Protein AF-A0A6B3DP99-F1 (afdb_monomer_lite)

Structure (mmCIF, N/CA/C/O backbone):
data_AF-A0A6B3DP99-F1
#
_entry.id   AF-A0A6B3DP99-F1
#
loop_
_atom_site.group_PDB
_atom_site.id
_atom_site.type_symbol
_atom_site.label_atom_id
_atom_site.label_alt_id
_atom_site.label_comp_id
_atom_site.label_asym_id
_atom_site.label_entity_id
_atom_site.label_seq_id
_atom_site.pdbx_PDB_ins_code
_atom_site.Cartn_x
_atom_site.Cartn_y
_atom_site.Cartn_z
_atom_site.occupancy
_atom_site.B_iso_or_equiv
_atom_site.auth_seq_id
_atom_site.auth_comp_id
_atom_site.auth_asym_id
_atom_site.auth_atom_id
_atom_site.pdbx_PDB_model_num
ATOM 1 N N . MET A 1 1 ? -33.519 20.269 39.255 1.00 63.56 1 MET A N 1
ATOM 2 C CA . MET A 1 1 ? -32.566 19.233 38.796 1.00 63.56 1 MET A CA 1
ATOM 3 C C . MET A 1 1 ? -31.510 19.068 39.875 1.00 63.56 1 MET A C 1
ATOM 5 O O . MET A 1 1 ? -31.148 20.075 40.478 1.00 63.56 1 MET A O 1
ATOM 9 N N . LYS A 1 2 ? -31.079 17.839 40.178 1.00 74.00 2 LYS A N 1
ATOM 10 C CA . LYS A 1 2 ? -29.996 17.583 41.143 1.00 74.00 2 LYS A CA 1
ATOM 11 C C . LYS A 1 2 ? -28.761 17.110 40.379 1.00 74.00 2 LYS A C 1
ATOM 13 O O . LYS A 1 2 ? -28.867 16.222 39.534 1.00 74.00 2 LYS A O 1
ATOM 18 N N . LYS A 1 3 ? -27.594 17.667 40.712 1.00 80.94 3 LYS A N 1
ATOM 19 C CA . LYS A 1 3 ? -26.316 17.124 40.243 1.00 80.94 3 LYS A CA 1
ATOM 20 C C . LYS A 1 3 ? -26.103 15.761 40.882 1.00 80.94 3 LYS A C 1
ATOM 22 O O . LYS A 1 3 ? -26.016 15.662 42.103 1.00 80.94 3 LYS A O 1
ATOM 27 N N . THR A 1 4 ? -26.038 14.733 40.049 1.00 82.69 4 THR A N 1
ATOM 28 C CA . THR A 1 4 ? -25.739 13.364 40.469 1.00 82.69 4 THR A CA 1
ATOM 29 C C . THR A 1 4 ? -24.269 13.095 40.181 1.00 82.69 4 THR A C 1
ATOM 31 O O . THR A 1 4 ? -23.802 13.356 39.069 1.00 82.69 4 THR A O 1
ATOM 34 N N . VAL A 1 5 ? -23.540 12.633 41.196 1.00 86.31 5 VAL A N 1
ATOM 35 C CA . VAL A 1 5 ? -22.151 12.182 41.069 1.00 86.31 5 VAL A CA 1
ATOM 36 C C . VAL A 1 5 ? -22.178 10.691 40.758 1.00 86.31 5 VAL A C 1
ATOM 38 O O . VAL A 1 5 ? -22.923 9.951 41.394 1.00 86.31 5 VAL A O 1
ATOM 41 N N . PHE A 1 6 ? -21.383 10.262 39.789 1.00 83.88 6 PHE A N 1
ATOM 42 C CA . PHE A 1 6 ? -21.238 8.858 39.412 1.00 83.88 6 PHE A CA 1
ATOM 43 C C . PHE A 1 6 ? -19.786 8.573 39.032 1.00 83.88 6 PHE A C 1
ATOM 45 O O . PHE A 1 6 ? -18.989 9.497 38.873 1.00 83.88 6 PHE A O 1
ATOM 52 N N . GLU A 1 7 ? -19.434 7.305 38.878 1.00 86.75 7 GLU A N 1
ATOM 53 C CA . GLU A 1 7 ? -18.100 6.879 38.460 1.00 86.75 7 GLU A CA 1
ATOM 54 C C . GLU A 1 7 ? -18.200 6.221 37.083 1.00 86.75 7 GLU A C 1
ATOM 56 O O . GLU A 1 7 ? -19.050 5.363 36.862 1.00 86.75 7 GLU A O 1
ATOM 61 N N . TYR A 1 8 ? -17.380 6.660 36.128 1.00 83.56 8 TYR A N 1
ATOM 62 C CA . TYR A 1 8 ? -17.259 5.997 34.829 1.00 83.56 8 TYR A CA 1
ATOM 63 C C . TYR A 1 8 ? -16.498 4.673 34.987 1.00 83.56 8 TYR A C 1
ATOM 65 O O . TYR A 1 8 ? -15.650 4.555 35.863 1.00 83.56 8 TYR A O 1
ATOM 73 N N . ALA A 1 9 ? -16.655 3.736 34.051 1.00 80.38 9 ALA A N 1
ATOM 74 C CA . ALA A 1 9 ? -15.979 2.431 34.059 1.00 80.38 9 ALA A CA 1
ATOM 75 C C . ALA A 1 9 ? -14.439 2.509 34.142 1.00 80.38 9 ALA A C 1
ATOM 77 O O . ALA A 1 9 ? -13.771 1.561 34.538 1.00 80.38 9 ALA A O 1
ATOM 78 N N . CYS A 1 10 ? -13.863 3.652 33.766 1.00 81.38 10 CYS A N 1
ATOM 79 C CA . CYS A 1 10 ? -12.433 3.943 33.874 1.00 81.38 10 CYS A CA 1
ATOM 80 C C . CYS A 1 10 ? -11.981 4.471 35.254 1.00 81.38 10 CYS A C 1
ATOM 82 O O . CYS A 1 10 ? -10.830 4.882 35.377 1.00 81.38 10 CYS A O 1
ATOM 84 N N . GLY A 1 11 ? -12.868 4.530 36.251 1.00 82.56 11 GLY A N 1
ATOM 85 C CA . GLY A 1 11 ? -12.590 5.009 37.612 1.00 82.56 11 GLY A CA 1
ATOM 86 C C . GLY A 1 11 ? -12.617 6.534 37.794 1.00 82.56 11 GLY A C 1
ATOM 87 O O . GLY A 1 11 ? -12.363 7.053 38.878 1.00 82.56 11 GLY A O 1
ATOM 88 N N . HIS A 1 12 ? -12.897 7.295 36.731 1.00 88.25 12 HIS A N 1
ATOM 89 C CA . HIS A 1 12 ? -13.015 8.751 36.821 1.00 88.25 12 HIS A CA 1
ATOM 90 C C . HIS A 1 12 ? -14.400 9.158 37.332 1.00 88.25 12 HIS A C 1
ATOM 92 O O . HIS A 1 12 ? -15.413 8.642 36.862 1.00 88.25 12 HIS A O 1
ATOM 98 N N . ALA A 1 13 ? -14.455 10.159 38.211 1.00 88.00 13 ALA A N 1
ATOM 99 C CA . ALA A 1 13 ? -15.715 10.745 38.654 1.00 88.00 13 ALA A CA 1
ATOM 100 C C . ALA A 1 13 ? -16.373 11.586 37.541 1.00 88.00 13 ALA A C 1
ATOM 102 O O . ALA A 1 13 ? -15.721 12.371 36.846 1.00 88.00 13 ALA A O 1
ATOM 103 N N . GLY A 1 14 ? -17.685 11.432 37.392 1.00 85.31 14 GLY A N 1
ATOM 104 C CA . GLY A 1 14 ? -18.558 12.195 36.512 1.00 85.31 14 GLY A CA 1
ATOM 105 C C . GLY A 1 14 ? -19.634 12.939 37.297 1.00 85.31 14 GLY A C 1
ATOM 106 O O . GLY A 1 14 ? -20.005 12.555 38.405 1.00 85.31 14 GLY A O 1
ATOM 107 N N . THR A 1 15 ? -20.146 14.023 36.715 1.00 87.44 15 THR A N 1
ATOM 108 C CA . THR A 1 15 ? -21.339 14.705 37.230 1.00 87.44 15 THR A CA 1
ATOM 109 C C . THR A 1 15 ? -22.309 14.963 36.089 1.00 87.44 15 THR A C 1
ATOM 111 O O . THR A 1 15 ? -21.887 15.361 35.002 1.00 87.44 15 THR A O 1
ATOM 114 N N . ALA A 1 16 ? -23.595 14.713 36.322 1.00 84.25 16 ALA A N 1
ATOM 115 C CA . ALA A 1 16 ? -24.660 14.992 35.364 1.00 84.25 16 ALA A CA 1
ATOM 116 C C . ALA A 1 16 ? -25.875 15.598 36.072 1.00 84.25 16 ALA A C 1
ATOM 118 O O . ALA A 1 16 ? -26.202 15.230 37.205 1.00 84.25 16 ALA A O 1
ATOM 119 N N . ASP A 1 17 ? -26.551 16.521 35.391 1.00 84.56 17 ASP A N 1
ATOM 120 C CA . ASP A 1 17 ? -27.838 17.044 35.835 1.00 84.56 17 ASP A CA 1
ATOM 121 C C . ASP A 1 17 ? -28.925 16.035 35.467 1.00 84.56 17 ASP A C 1
ATOM 123 O O . ASP A 1 17 ? -29.415 16.002 34.338 1.00 84.56 17 ASP A O 1
ATOM 127 N N . LEU A 1 18 ? -29.284 15.185 36.428 1.00 80.31 18 LEU A N 1
ATOM 128 C CA . LEU A 1 18 ? -30.363 14.222 36.261 1.00 80.31 18 LEU A CA 1
ATOM 129 C C . LEU A 1 18 ? -31.667 14.788 36.850 1.00 80.31 18 LEU A C 1
ATOM 131 O O . LEU A 1 18 ? -31.642 15.576 37.814 1.00 80.31 18 LEU A O 1
ATOM 135 N N . PRO A 1 19 ? -32.830 14.439 36.265 1.00 73.44 19 PRO A N 1
ATOM 136 C CA . PRO A 1 19 ? -34.111 14.724 36.898 1.00 73.44 19 PRO A CA 1
ATOM 137 C C . PRO A 1 19 ? -34.116 14.117 38.306 1.00 73.44 19 PRO A C 1
ATOM 139 O O . PRO A 1 19 ? -33.536 13.057 38.527 1.00 73.44 19 PRO A O 1
ATOM 142 N N . SER A 1 20 ? -34.717 14.816 39.276 1.00 67.44 20 SER A N 1
ATOM 143 C CA . SER A 1 20 ? -34.851 14.282 40.638 1.00 67.44 20 SER A CA 1
ATOM 144 C C . SER A 1 20 ? -35.513 12.903 40.582 1.00 67.44 20 SER A C 1
ATOM 146 O O . SER A 1 20 ? -36.384 12.731 39.726 1.00 67.44 20 SER A O 1
ATOM 148 N N . PRO A 1 21 ? -35.150 11.960 41.474 1.00 65.44 21 PRO A N 1
ATOM 149 C CA . PRO A 1 21 ? -35.784 10.649 41.511 1.00 65.44 21 PRO A CA 1
ATOM 150 C C . PRO A 1 21 ? -37.296 10.846 41.640 1.00 65.44 21 PRO A C 1
ATOM 152 O O . PRO A 1 21 ? -37.801 11.319 42.659 1.00 65.44 21 PRO A O 1
ATOM 155 N N . THR A 1 22 ? -38.000 10.592 40.542 1.00 60.94 22 THR A N 1
ATOM 156 C CA . THR A 1 22 ? -39.444 10.376 40.544 1.00 60.94 22 THR A CA 1
ATOM 157 C C . THR A 1 22 ? -39.645 8.907 40.900 1.00 60.94 22 THR A C 1
ATOM 159 O O . THR A 1 22 ? -38.711 8.124 40.766 1.00 60.94 22 THR A O 1
ATOM 162 N N . MET A 1 23 ? -40.802 8.527 41.448 1.00 50.34 23 MET A N 1
ATOM 163 C CA . MET A 1 23 ? -41.057 7.126 41.806 1.00 50.34 23 MET A CA 1
ATOM 164 C C . MET A 1 23 ? -40.901 6.235 40.560 1.00 50.34 23 MET A C 1
ATOM 166 O O . MET A 1 23 ? -41.791 6.212 39.715 1.00 50.34 23 MET A O 1
ATOM 170 N N . GLY A 1 24 ? -39.752 5.566 40.431 1.00 60.47 24 GLY A N 1
ATOM 171 C CA . GLY A 1 24 ? -39.381 4.744 39.281 1.00 60.47 24 GLY A CA 1
ATOM 172 C C . GLY A 1 24 ? -37.869 4.713 39.029 1.00 60.47 24 GLY A C 1
ATOM 173 O O . GLY A 1 24 ? -37.180 5.726 39.155 1.00 60.47 24 GLY A O 1
ATOM 174 N N . ASP A 1 25 ? -37.381 3.545 38.612 1.00 73.38 25 ASP A N 1
ATOM 175 C CA . ASP A 1 25 ? -35.967 3.161 38.433 1.00 73.38 25 ASP A CA 1
ATOM 176 C C . ASP A 1 25 ? -35.194 3.972 37.363 1.00 73.38 25 ASP A C 1
ATOM 178 O O . ASP A 1 25 ? -34.042 3.685 37.048 1.00 73.38 25 ASP A O 1
ATOM 182 N N . GLU A 1 26 ? -35.802 4.998 36.759 1.00 76.62 26 GLU A N 1
ATOM 183 C CA . GLU A 1 26 ? -35.255 5.714 35.600 1.00 76.62 26 GLU A CA 1
ATOM 184 C C . GLU A 1 26 ? -33.995 6.536 35.934 1.00 76.62 26 GLU A C 1
ATOM 186 O O . GLU A 1 26 ? -33.100 6.682 35.095 1.00 76.62 26 GLU A O 1
ATOM 191 N N . HIS A 1 27 ? -33.905 7.073 37.159 1.00 78.44 27 HIS A N 1
ATOM 192 C CA . HIS A 1 27 ? -32.715 7.793 37.636 1.00 78.44 27 HIS A CA 1
ATOM 193 C C . HIS A 1 27 ? -31.523 6.842 37.818 1.00 78.44 27 HIS A C 1
ATOM 195 O O . HIS A 1 27 ? -30.426 7.136 37.330 1.00 78.44 27 HIS A O 1
ATOM 201 N N . ASP A 1 28 ? -31.757 5.675 38.417 1.00 79.31 28 ASP A N 1
ATOM 202 C CA . ASP A 1 28 ? -30.733 4.654 38.647 1.00 79.31 28 ASP A CA 1
ATOM 203 C C . ASP A 1 28 ? -30.273 4.020 37.328 1.00 79.31 28 ASP A C 1
ATOM 205 O O . ASP A 1 28 ? -29.070 3.913 37.082 1.00 79.31 28 ASP A O 1
ATOM 209 N N . LEU A 1 29 ? -31.203 3.716 36.413 1.00 81.25 29 LEU A N 1
ATOM 210 C CA . LEU A 1 29 ? -30.894 3.201 35.073 1.00 81.25 29 LEU A CA 1
ATOM 211 C C . LEU A 1 29 ? -30.047 4.184 34.250 1.00 81.25 29 LEU A C 1
ATOM 213 O O . LEU A 1 29 ? -29.086 3.776 33.595 1.00 81.25 29 LEU A O 1
ATOM 217 N N . LYS A 1 30 ? -30.354 5.489 34.293 1.00 80.06 30 LYS A N 1
ATOM 218 C CA . LYS A 1 30 ? -29.544 6.517 33.609 1.00 80.06 30 LYS A CA 1
ATOM 219 C C . LYS A 1 30 ? -28.160 6.668 34.231 1.00 80.06 30 LYS A C 1
ATOM 221 O O . LYS A 1 30 ? -27.189 6.864 33.500 1.00 80.06 30 LYS A O 1
ATOM 226 N N . THR A 1 31 ? -28.059 6.572 35.553 1.00 78.56 31 THR A N 1
ATOM 227 C CA . THR A 1 31 ? -26.777 6.644 36.263 1.00 78.56 31 THR A CA 1
ATOM 228 C C . THR A 1 31 ? -25.901 5.431 35.937 1.00 78.56 31 THR A C 1
ATOM 230 O O . THR A 1 31 ? -24.734 5.607 35.593 1.00 78.56 31 THR A O 1
ATOM 233 N N . ALA A 1 32 ? -26.473 4.222 35.937 1.00 79.19 32 ALA A N 1
ATOM 234 C CA . ALA A 1 32 ? -25.791 2.992 35.533 1.00 79.19 32 ALA A CA 1
ATOM 235 C C . ALA A 1 32 ? -25.334 3.044 34.064 1.00 79.19 32 ALA A C 1
ATOM 237 O O . ALA A 1 32 ? -24.170 2.789 33.764 1.00 79.19 32 ALA A O 1
ATOM 238 N N . TRP A 1 33 ? -26.201 3.493 33.151 1.00 81.44 33 TRP A N 1
ATOM 239 C CA . TRP A 1 33 ? -25.846 3.648 31.738 1.00 81.44 33 TRP A CA 1
ATOM 240 C C . TRP A 1 33 ? -24.697 4.642 31.514 1.00 81.44 33 TRP A C 1
ATOM 242 O O . TRP A 1 33 ? -23.848 4.422 30.650 1.00 81.44 33 TRP A O 1
ATOM 252 N N . LEU A 1 34 ? -24.652 5.744 32.276 1.00 79.88 34 LEU A N 1
ATOM 253 C CA . LEU A 1 34 ? -23.548 6.709 32.224 1.00 79.88 34 LEU A CA 1
ATOM 254 C C . LEU A 1 34 ? -22.248 6.130 32.799 1.00 79.88 34 LEU A C 1
ATOM 256 O O . LEU A 1 34 ? -21.179 6.407 32.251 1.00 79.88 34 LEU A O 1
ATOM 260 N N . ALA A 1 35 ? -22.338 5.316 33.854 1.00 76.00 35 ALA A N 1
ATOM 261 C CA . ALA A 1 35 ? -21.197 4.626 34.448 1.00 76.00 35 ALA A CA 1
ATOM 262 C C . ALA A 1 35 ? -20.546 3.632 33.469 1.00 76.00 35 ALA A C 1
ATOM 264 O O . ALA A 1 35 ? -19.326 3.503 33.440 1.00 76.00 35 ALA A O 1
ATOM 265 N N . GLU A 1 36 ? -21.322 3.005 32.583 1.00 78.31 36 GLU A N 1
ATOM 266 C CA . GLU A 1 36 ? -20.810 2.095 31.546 1.00 78.31 36 GLU A CA 1
ATOM 267 C C . GLU A 1 36 ? -20.088 2.805 30.382 1.00 78.31 36 GLU A C 1
ATOM 269 O O . GLU A 1 36 ? -19.425 2.159 29.565 1.00 78.31 36 GLU A O 1
ATOM 274 N N . LYS A 1 37 ? -20.188 4.137 30.260 1.00 78.81 37 LYS A N 1
ATOM 275 C CA . LYS A 1 37 ? -19.507 4.893 29.195 1.00 78.81 37 LYS A CA 1
ATOM 276 C C . LYS A 1 37 ? -18.053 5.203 29.553 1.00 78.81 37 LYS A C 1
ATOM 278 O O . LYS A 1 37 ? -17.670 5.342 30.712 1.00 78.81 37 LYS A O 1
ATOM 283 N N . LEU A 1 38 ? -17.226 5.407 28.525 1.00 74.75 38 LEU A N 1
ATOM 284 C CA . LEU A 1 38 ? -15.925 6.051 28.706 1.00 74.75 38 LEU A CA 1
ATOM 285 C C . LEU A 1 38 ? -16.130 7.505 29.140 1.00 74.75 38 LEU A C 1
ATOM 287 O O . LEU A 1 38 ? -16.944 8.222 28.550 1.00 74.75 38 LEU A O 1
ATOM 291 N N . CYS A 1 39 ? -15.342 7.962 30.116 1.00 86.75 39 CYS A N 1
ATOM 292 C CA . CYS A 1 39 ? -15.347 9.373 30.478 1.00 86.75 39 CYS A CA 1
ATOM 293 C C . CYS A 1 39 ? -14.884 10.230 29.280 1.00 86.75 39 CYS A C 1
ATOM 295 O O . CYS A 1 39 ? -14.142 9.739 28.419 1.00 86.75 39 CYS A O 1
ATOM 297 N N . PRO A 1 40 ? -15.262 11.520 29.204 1.00 83.25 40 PRO A N 1
ATOM 298 C CA . PRO A 1 40 ? -14.903 12.383 28.078 1.00 83.25 40 PRO A CA 1
ATOM 299 C C . PRO A 1 40 ? -13.400 12.416 27.770 1.00 83.25 40 PRO A C 1
ATOM 301 O O . PRO A 1 40 ? -13.016 12.480 26.603 1.00 83.25 40 PRO A O 1
ATOM 304 N N . ASN A 1 41 ? -12.548 12.328 28.796 1.00 81.81 41 ASN A N 1
ATOM 305 C CA . ASN A 1 41 ? -11.095 12.307 28.626 1.00 81.81 41 ASN A CA 1
ATOM 306 C C . ASN A 1 41 ? -10.608 10.982 28.027 1.00 81.81 41 ASN A C 1
ATOM 308 O O . ASN A 1 41 ? -9.876 11.005 27.042 1.00 81.81 41 ASN A O 1
ATOM 312 N N . CYS A 1 42 ? -11.061 9.836 28.547 1.00 79.06 42 CYS A N 1
ATOM 313 C CA . CYS A 1 42 ? -10.727 8.523 27.987 1.00 79.06 42 CYS A CA 1
ATOM 314 C C . CYS A 1 42 ? -11.267 8.353 26.562 1.00 79.06 42 CYS A C 1
ATOM 316 O O . CYS A 1 42 ? -10.596 7.767 25.718 1.00 79.06 42 CYS A O 1
ATOM 318 N N . ARG A 1 43 ? -12.444 8.916 26.262 1.00 79.50 43 ARG A N 1
ATOM 319 C CA . ARG A 1 43 ? -12.979 8.966 24.899 1.00 79.50 43 ARG A CA 1
ATOM 320 C C . ARG A 1 43 ? -12.077 9.786 23.970 1.00 79.50 43 ARG A C 1
ATOM 322 O O . ARG A 1 43 ? -11.734 9.304 22.898 1.00 79.50 43 ARG A O 1
ATOM 329 N N . ARG A 1 44 ? -11.665 10.993 24.376 1.00 80.31 44 ARG A N 1
ATOM 330 C CA . ARG A 1 44 ? -10.745 11.837 23.586 1.00 80.31 44 ARG A CA 1
ATOM 331 C C . ARG A 1 44 ? -9.382 11.178 23.385 1.00 80.31 44 ARG A C 1
ATOM 333 O O . ARG A 1 44 ? -8.820 11.291 22.300 1.00 80.31 44 ARG A O 1
ATOM 340 N N . ASP A 1 45 ? -8.856 10.490 24.398 1.00 77.94 45 ASP A N 1
ATOM 341 C CA . ASP A 1 45 ? -7.612 9.721 24.283 1.00 77.94 45 ASP A CA 1
ATOM 342 C C . ASP A 1 45 ? -7.771 8.569 23.279 1.00 77.94 45 ASP A C 1
ATOM 344 O O . ASP A 1 45 ? -6.969 8.445 22.358 1.00 77.94 45 ASP A O 1
ATOM 348 N N . ALA A 1 46 ? -8.858 7.794 23.362 1.00 74.19 46 ALA A N 1
ATOM 349 C CA . ALA A 1 46 ? -9.160 6.741 22.390 1.00 74.19 46 ALA A CA 1
ATOM 350 C C . ALA A 1 46 ? -9.292 7.289 20.954 1.00 74.19 46 ALA A C 1
ATOM 352 O O . ALA A 1 46 ? -8.665 6.760 20.037 1.00 74.19 46 ALA A O 1
ATOM 353 N N . GLU A 1 47 ? -10.029 8.388 20.764 1.00 79.69 47 GLU A N 1
ATOM 354 C CA . GLU A 1 47 ? -10.151 9.079 19.471 1.00 79.69 47 GLU A CA 1
ATOM 355 C C . GLU A 1 47 ? -8.788 9.586 18.962 1.00 79.69 47 GLU A C 1
ATOM 357 O O . GLU A 1 47 ? -8.490 9.500 17.770 1.00 79.69 47 GLU A O 1
ATOM 362 N N . THR A 1 48 ? -7.928 10.084 19.854 1.00 82.31 48 THR A N 1
ATOM 363 C CA . THR A 1 48 ? -6.578 10.557 19.508 1.00 82.31 48 THR A CA 1
ATOM 364 C C . THR A 1 48 ? -5.674 9.401 19.091 1.00 82.31 48 THR A C 1
ATOM 366 O O . THR A 1 48 ? -5.008 9.491 18.059 1.00 82.31 48 THR A O 1
ATOM 369 N N . ARG A 1 49 ? -5.679 8.291 19.836 1.00 79.75 49 ARG A N 1
ATOM 370 C CA . ARG A 1 49 ? -4.921 7.077 19.495 1.00 79.75 49 ARG A CA 1
ATOM 371 C C . ARG A 1 49 ? -5.352 6.508 18.150 1.00 79.75 49 ARG A C 1
ATOM 373 O O . ARG A 1 49 ? -4.494 6.128 17.358 1.00 79.75 49 ARG A O 1
ATOM 380 N N . GLU A 1 50 ? -6.651 6.500 17.871 1.00 79.56 50 GLU A N 1
ATOM 381 C CA . GLU A 1 50 ? -7.179 6.055 16.582 1.00 79.56 50 GLU A CA 1
ATOM 382 C C . GLU A 1 50 ? -6.708 6.959 15.437 1.00 79.56 50 GLU A C 1
ATOM 384 O O . GLU A 1 50 ? -6.181 6.484 14.432 1.00 79.56 50 GLU A O 1
ATOM 389 N N . ARG A 1 51 ? -6.780 8.284 15.617 1.00 74.81 51 ARG A N 1
ATOM 390 C CA . ARG A 1 51 ? -6.257 9.244 14.631 1.00 74.81 51 ARG A CA 1
ATOM 391 C C . ARG A 1 51 ? -4.763 9.063 14.375 1.00 74.81 51 ARG A C 1
ATOM 393 O O . ARG A 1 51 ? -4.339 9.143 13.222 1.00 74.81 51 ARG A O 1
ATOM 400 N N . LEU A 1 52 ? -3.975 8.823 15.424 1.00 74.38 52 LEU A N 1
ATOM 401 C CA . LEU A 1 52 ? -2.537 8.572 15.312 1.00 74.38 52 LEU A CA 1
ATOM 402 C C . LEU A 1 52 ? -2.246 7.255 14.587 1.00 74.38 52 LEU A C 1
ATOM 404 O O . LEU A 1 52 ? -1.373 7.229 13.722 1.00 74.38 52 LEU A O 1
ATOM 408 N N . ARG A 1 53 ? -3.002 6.189 14.875 1.00 75.00 53 ARG A N 1
ATOM 409 C CA . ARG A 1 53 ? -2.903 4.907 14.164 1.00 75.00 53 ARG A CA 1
ATOM 410 C C . ARG A 1 53 ? -3.177 5.085 12.670 1.00 75.00 53 ARG A C 1
ATOM 412 O O . ARG A 1 53 ? -2.317 4.751 11.856 1.00 75.00 53 ARG A O 1
ATOM 419 N N . ALA A 1 54 ? -4.300 5.713 12.323 1.00 62.44 54 ALA A N 1
ATOM 420 C CA . ALA A 1 54 ? -4.666 5.989 10.936 1.00 62.44 54 ALA A CA 1
ATOM 421 C C . ALA A 1 54 ? -3.639 6.897 10.228 1.00 62.44 54 ALA A C 1
ATOM 423 O O . ALA A 1 54 ? -3.332 6.712 9.051 1.00 62.44 54 ALA A O 1
ATOM 424 N N . ALA A 1 55 ? -3.070 7.883 10.931 1.00 62.69 55 ALA A N 1
ATOM 425 C CA . ALA A 1 55 ? -1.984 8.701 10.393 1.00 62.69 55 ALA A CA 1
ATOM 426 C C . ALA A 1 55 ? -0.717 7.873 10.130 1.00 62.69 55 ALA A C 1
ATOM 428 O O . ALA A 1 55 ? -0.116 8.008 9.065 1.00 62.69 55 ALA A O 1
ATOM 429 N N . GLY A 1 56 ? -0.342 6.980 11.049 1.00 60.12 56 GLY A N 1
ATOM 430 C CA . GLY A 1 56 ? 0.787 6.065 10.877 1.00 60.12 56 GLY A CA 1
ATOM 431 C C . GLY A 1 56 ? 0.605 5.098 9.703 1.00 60.12 56 GLY A C 1
ATOM 432 O O . GLY A 1 56 ? 1.557 4.813 8.980 1.00 60.12 56 GLY A O 1
ATOM 433 N N . GLU A 1 57 ? -0.614 4.620 9.459 1.00 58.84 57 GLU A N 1
ATOM 434 C CA . GLU A 1 57 ? -0.948 3.818 8.273 1.00 58.84 57 GLU A CA 1
ATOM 435 C C . GLU A 1 57 ? -0.779 4.607 6.974 1.00 58.84 57 GLU A C 1
ATOM 437 O O . GLU A 1 57 ? -0.114 4.125 6.057 1.00 58.84 57 GLU A O 1
ATOM 442 N N . ARG A 1 58 ? -1.272 5.851 6.918 1.00 64.06 58 ARG A N 1
ATOM 443 C CA . ARG A 1 58 ? -1.065 6.732 5.756 1.00 64.06 58 ARG A CA 1
ATOM 444 C C . ARG A 1 58 ? 0.414 7.016 5.495 1.00 64.06 58 ARG A C 1
ATOM 446 O O . ARG A 1 58 ? 0.835 6.998 4.343 1.00 64.06 58 ARG A O 1
ATOM 453 N N . VAL A 1 59 ? 1.210 7.235 6.544 1.00 62.38 59 VAL A N 1
ATOM 454 C CA . VAL A 1 59 ? 2.665 7.428 6.416 1.00 62.38 59 VAL A CA 1
ATOM 455 C C . VAL A 1 59 ? 3.334 6.177 5.846 1.00 62.38 59 VAL A C 1
ATOM 457 O O . VAL A 1 59 ? 4.141 6.293 4.928 1.00 62.38 59 VAL A O 1
ATOM 460 N N . ARG A 1 60 ? 2.975 4.982 6.333 1.00 54.50 60 ARG A N 1
ATOM 461 C CA . ARG A 1 60 ? 3.507 3.715 5.802 1.00 54.50 60 ARG A CA 1
ATOM 462 C C . ARG A 1 60 ? 3.148 3.515 4.328 1.00 54.50 60 ARG A C 1
ATOM 464 O O . ARG A 1 60 ? 4.018 3.131 3.552 1.00 54.50 60 ARG A O 1
ATOM 471 N N . ALA A 1 61 ? 1.911 3.822 3.934 1.00 54.94 61 ALA A N 1
ATOM 472 C CA . AL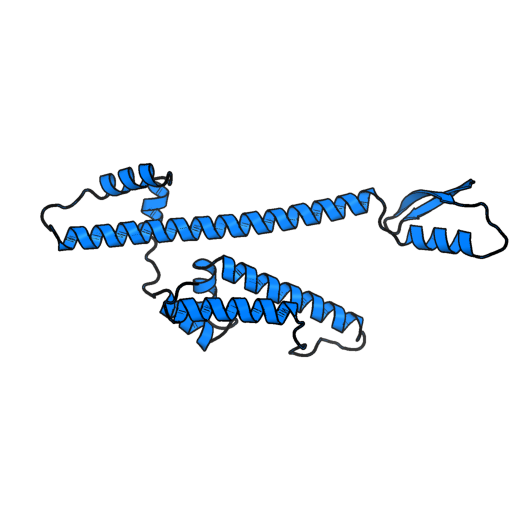A A 1 61 ? 1.481 3.752 2.538 1.00 54.94 61 ALA A CA 1
ATOM 473 C C . ALA A 1 61 ? 2.247 4.744 1.645 1.00 54.94 61 ALA A C 1
ATOM 475 O O . ALA A 1 61 ? 2.766 4.356 0.600 1.00 54.94 61 ALA A O 1
ATOM 476 N N . ALA A 1 62 ? 2.382 6.001 2.081 1.00 55.91 62 ALA A N 1
ATOM 477 C CA . ALA A 1 62 ? 3.120 7.028 1.348 1.00 55.91 62 ALA A CA 1
ATOM 478 C C . ALA A 1 62 ? 4.609 6.679 1.199 1.00 55.91 62 ALA A C 1
ATOM 480 O O . ALA A 1 62 ? 5.188 6.864 0.130 1.00 55.91 62 ALA A O 1
ATOM 481 N N . ASP A 1 63 ? 5.234 6.141 2.246 1.00 63.50 63 ASP A N 1
ATOM 482 C CA . ASP A 1 63 ? 6.634 5.722 2.199 1.00 63.50 63 ASP A CA 1
ATOM 483 C C . ASP A 1 63 ? 6.849 4.526 1.263 1.00 63.50 63 ASP A C 1
ATOM 485 O O . ASP A 1 63 ? 7.837 4.465 0.531 1.00 63.50 63 ASP A O 1
ATOM 489 N N . ALA A 1 64 ? 5.901 3.594 1.229 1.00 57.69 64 ALA A N 1
ATOM 490 C CA . ALA A 1 64 ? 5.946 2.485 0.295 1.00 57.69 64 ALA A CA 1
ATOM 491 C C . ALA A 1 64 ? 5.768 2.966 -1.162 1.00 57.69 64 ALA A C 1
ATOM 493 O O . ALA A 1 64 ? 6.550 2.571 -2.025 1.00 57.69 64 ALA A O 1
ATOM 494 N N . MET A 1 65 ? 4.831 3.886 -1.434 1.00 59.97 65 MET A N 1
ATOM 495 C CA . MET A 1 65 ? 4.682 4.522 -2.756 1.00 59.97 65 MET A CA 1
ATOM 496 C C . MET A 1 65 ? 5.943 5.286 -3.174 1.00 59.97 65 MET A C 1
ATOM 498 O O . MET A 1 65 ? 6.396 5.169 -4.309 1.00 59.97 65 MET A O 1
ATOM 502 N N . ARG A 1 66 ? 6.559 6.028 -2.246 1.00 73.19 66 ARG A N 1
ATOM 503 C CA . ARG A 1 66 ? 7.829 6.726 -2.482 1.00 73.19 66 ARG A CA 1
ATOM 504 C C . ARG A 1 66 ? 8.938 5.748 -2.871 1.00 73.19 66 ARG A C 1
ATOM 506 O O . ARG A 1 66 ? 9.703 6.034 -3.787 1.00 73.19 66 ARG A O 1
ATOM 513 N N . ARG A 1 67 ? 9.044 4.610 -2.179 1.00 69.38 67 ARG A N 1
ATOM 514 C CA . ARG A 1 67 ? 10.032 3.568 -2.494 1.00 69.38 67 ARG A CA 1
ATOM 515 C C . ARG A 1 67 ? 9.794 2.945 -3.870 1.00 69.38 67 ARG A C 1
ATOM 517 O O . ARG A 1 67 ? 10.767 2.763 -4.595 1.00 69.38 67 ARG A O 1
ATOM 524 N N . ALA A 1 68 ? 8.539 2.684 -4.239 1.00 66.25 68 ALA A N 1
ATOM 525 C CA . ALA A 1 68 ? 8.180 2.192 -5.570 1.00 66.25 68 ALA A CA 1
ATOM 526 C C . ALA A 1 68 ? 8.569 3.195 -6.671 1.00 66.25 68 ALA A C 1
ATOM 528 O O . ALA A 1 68 ? 9.310 2.841 -7.582 1.00 66.25 68 ALA A O 1
ATOM 529 N N . ALA A 1 69 ? 8.207 4.474 -6.515 1.00 69.50 69 ALA A N 1
ATOM 530 C CA . ALA A 1 69 ? 8.571 5.522 -7.471 1.00 69.50 69 ALA A CA 1
ATOM 531 C C . ALA A 1 69 ? 10.097 5.667 -7.644 1.00 69.50 69 ALA A C 1
ATOM 533 O O . ALA A 1 69 ? 10.590 5.836 -8.755 1.00 69.50 69 ALA A O 1
ATOM 534 N N . ILE A 1 70 ? 10.874 5.564 -6.557 1.00 74.69 70 ILE A N 1
ATOM 535 C CA . ILE A 1 70 ? 12.347 5.580 -6.624 1.00 74.69 70 ILE A CA 1
ATOM 536 C C . ILE A 1 70 ? 12.886 4.374 -7.412 1.00 74.69 70 ILE A C 1
ATOM 538 O O . ILE A 1 70 ? 13.855 4.524 -8.158 1.00 74.69 70 ILE A O 1
ATOM 542 N N . ALA A 1 71 ? 12.282 3.194 -7.257 1.00 74.44 71 ALA A N 1
ATOM 543 C CA . ALA A 1 71 ? 12.667 2.005 -8.013 1.00 74.44 71 ALA A CA 1
ATOM 544 C C . ALA A 1 71 ? 12.375 2.175 -9.515 1.00 74.44 71 ALA A C 1
ATOM 546 O O . ALA A 1 71 ? 13.278 1.967 -10.323 1.00 74.44 71 ALA A O 1
ATOM 547 N N . GLU A 1 72 ? 11.182 2.662 -9.877 1.00 74.62 72 GLU A N 1
ATOM 548 C CA . GLU A 1 72 ? 10.806 2.973 -11.267 1.00 74.62 72 GLU A CA 1
ATOM 549 C C . GLU A 1 72 ? 11.771 3.981 -11.913 1.00 74.62 72 GLU A C 1
ATOM 551 O O . GLU A 1 72 ? 12.218 3.795 -13.047 1.00 74.62 72 GLU A O 1
ATOM 556 N N . MET A 1 73 ? 12.175 5.026 -11.178 1.00 81.50 73 MET A N 1
ATOM 557 C CA . MET A 1 73 ? 13.198 5.974 -11.642 1.00 81.50 73 MET A CA 1
ATOM 558 C C . MET A 1 73 ? 14.542 5.279 -11.905 1.00 81.50 73 MET A C 1
ATOM 560 O O . MET A 1 73 ? 15.216 5.580 -12.893 1.00 81.50 73 MET A O 1
ATOM 564 N N . GLY A 1 74 ? 14.940 4.345 -11.037 1.00 82.88 74 GLY A N 1
ATOM 565 C CA . GLY A 1 74 ? 16.133 3.518 -11.225 1.00 82.88 74 GLY A CA 1
ATOM 566 C C . GLY A 1 74 ? 16.062 2.665 -12.496 1.00 82.88 74 GLY A C 1
ATOM 567 O O . GLY A 1 74 ? 17.031 2.615 -13.256 1.00 82.88 74 GLY A O 1
ATOM 568 N N . GLU A 1 75 ? 14.915 2.046 -12.770 1.00 79.44 75 GLU A N 1
ATOM 569 C CA . GLU A 1 75 ? 14.686 1.253 -13.982 1.00 79.44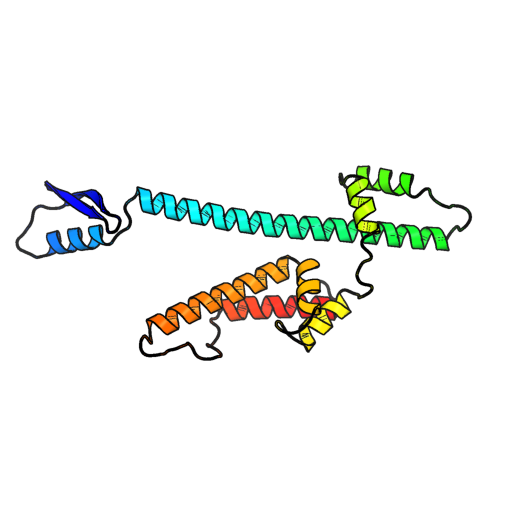 75 GLU A CA 1
ATOM 570 C C . GLU A 1 75 ? 14.711 2.108 -15.250 1.00 79.44 75 GLU A C 1
ATOM 572 O O . GLU A 1 75 ? 15.404 1.760 -16.209 1.00 79.44 75 GLU A O 1
ATOM 577 N N . ALA A 1 76 ? 14.046 3.265 -15.242 1.00 82.12 76 ALA A N 1
ATOM 578 C CA . ALA A 1 76 ? 14.061 4.203 -16.361 1.00 82.12 76 ALA A CA 1
ATOM 579 C C . ALA A 1 76 ? 15.492 4.655 -16.706 1.00 82.12 76 ALA A C 1
ATOM 581 O O . ALA A 1 76 ? 15.866 4.717 -17.880 1.00 82.12 76 ALA A O 1
ATOM 582 N N . LEU A 1 77 ? 16.328 4.901 -15.690 1.00 85.81 77 LEU A N 1
ATOM 583 C CA . LEU A 1 77 ? 17.744 5.233 -15.866 1.00 85.81 77 LEU A CA 1
ATOM 584 C C . LEU A 1 77 ? 18.547 4.083 -16.489 1.00 85.81 77 LEU A C 1
ATOM 586 O O . LEU A 1 77 ? 19.378 4.317 -17.372 1.00 85.81 77 LEU A O 1
ATOM 590 N N . LEU A 1 78 ? 18.309 2.842 -16.053 1.00 82.19 78 LEU A N 1
ATOM 591 C CA . LEU A 1 78 ? 18.959 1.656 -16.617 1.00 82.19 78 LEU A CA 1
ATOM 592 C C . LEU A 1 78 ? 18.528 1.409 -18.069 1.00 82.19 78 LEU A C 1
ATOM 594 O O . LEU A 1 78 ? 19.385 1.159 -18.920 1.00 82.19 78 LEU A O 1
ATOM 598 N N . TYR A 1 79 ? 17.233 1.537 -18.362 1.00 80.50 79 TYR A N 1
ATOM 599 C CA . TYR A 1 79 ? 16.683 1.414 -19.710 1.00 80.50 79 TYR A CA 1
ATOM 600 C C . TYR A 1 79 ? 17.274 2.467 -20.649 1.00 80.50 79 TYR A C 1
ATOM 602 O O . TYR A 1 79 ? 17.835 2.129 -21.691 1.00 80.50 79 TYR A O 1
ATOM 610 N N . HIS A 1 80 ? 17.242 3.738 -20.243 1.00 82.44 80 HIS A N 1
ATOM 611 C CA . HIS A 1 80 ? 17.832 4.836 -21.003 1.00 82.44 80 HIS A CA 1
ATOM 612 C C . HIS A 1 80 ? 19.317 4.575 -21.291 1.00 82.44 80 HIS A C 1
ATOM 614 O O . HIS A 1 80 ? 19.786 4.733 -22.417 1.00 82.44 80 HIS A O 1
ATOM 620 N N . ARG A 1 81 ? 20.069 4.087 -20.298 1.00 79.62 81 ARG A N 1
ATOM 621 C CA . ARG A 1 81 ? 21.474 3.712 -20.483 1.00 79.62 81 ARG A CA 1
ATOM 622 C C . ARG A 1 81 ? 21.658 2.580 -21.501 1.00 79.62 81 ARG A C 1
ATOM 624 O O . ARG A 1 81 ? 22.602 2.649 -22.287 1.00 79.62 81 ARG A O 1
ATOM 631 N N . ALA A 1 82 ? 20.796 1.565 -21.499 1.00 78.50 82 ALA A N 1
ATOM 632 C CA . ALA A 1 82 ? 20.847 0.465 -22.461 1.00 78.50 82 ALA A CA 1
ATOM 633 C C . ALA A 1 82 ? 20.557 0.942 -23.896 1.00 78.50 82 ALA A C 1
ATOM 635 O O . ALA A 1 82 ? 21.297 0.589 -24.814 1.00 78.50 82 ALA A O 1
ATOM 636 N N . VAL A 1 83 ? 19.550 1.805 -24.075 1.00 76.44 83 VAL A N 1
ATOM 637 C CA . VAL A 1 83 ? 19.207 2.411 -25.374 1.00 76.44 83 VAL A CA 1
ATOM 638 C C . VAL A 1 83 ? 20.386 3.210 -25.937 1.00 76.44 83 VAL A C 1
ATOM 640 O O . VAL A 1 83 ? 20.758 3.026 -27.094 1.00 76.44 83 VAL A O 1
ATOM 643 N N . PHE A 1 84 ? 21.037 4.040 -25.116 1.00 75.25 84 PHE A N 1
ATOM 644 C CA . PHE A 1 84 ? 22.212 4.808 -25.546 1.00 75.25 84 PHE A CA 1
ATOM 645 C C . PHE A 1 84 ? 23.418 3.923 -25.877 1.00 75.25 84 PHE A C 1
ATOM 647 O O . PHE A 1 84 ? 24.099 4.168 -26.871 1.00 75.25 84 PHE A O 1
ATOM 654 N N . ALA A 1 85 ? 23.667 2.880 -25.080 1.00 73.00 85 ALA A N 1
ATOM 655 C CA . ALA A 1 85 ? 24.745 1.931 -25.351 1.00 73.00 85 ALA A CA 1
ATOM 656 C C . ALA A 1 85 ? 24.552 1.194 -26.689 1.00 73.00 85 ALA A C 1
ATOM 658 O O . ALA A 1 85 ? 25.539 0.896 -27.358 1.00 73.00 85 ALA A O 1
ATOM 659 N N . ALA A 1 86 ? 23.301 0.928 -27.081 1.00 72.06 86 ALA A N 1
ATOM 660 C CA . ALA A 1 86 ? 22.964 0.307 -28.358 1.00 72.06 86 ALA A CA 1
ATOM 661 C C . ALA A 1 86 ? 23.043 1.286 -29.545 1.00 72.06 86 ALA A C 1
ATOM 663 O O . ALA A 1 86 ? 23.483 0.898 -30.623 1.00 72.06 86 ALA A O 1
ATOM 664 N N . ALA A 1 87 ? 22.629 2.543 -29.355 1.00 70.81 87 ALA A N 1
ATOM 665 C CA . ALA A 1 87 ? 22.542 3.534 -30.430 1.00 70.81 87 ALA A CA 1
ATOM 666 C C . ALA A 1 87 ? 23.885 4.200 -30.776 1.00 70.81 87 ALA A C 1
ATOM 668 O O . ALA A 1 87 ? 24.112 4.559 -31.929 1.00 70.81 87 ALA A O 1
ATOM 669 N N . ALA A 1 88 ? 24.771 4.389 -29.795 1.00 65.69 88 ALA A N 1
ATOM 670 C CA . ALA A 1 88 ? 26.051 5.057 -30.003 1.00 65.69 88 ALA A CA 1
ATOM 671 C C . ALA A 1 88 ? 27.108 4.555 -28.999 1.00 65.69 88 ALA A C 1
ATOM 673 O O . ALA A 1 88 ? 27.329 5.193 -27.966 1.00 65.69 88 ALA A O 1
ATOM 674 N N . PRO A 1 89 ? 27.813 3.444 -29.294 1.00 61.62 89 PRO A N 1
ATOM 675 C CA . PRO A 1 89 ? 28.831 2.868 -28.404 1.00 61.62 89 PRO A CA 1
ATOM 676 C C . PRO A 1 89 ? 29.966 3.845 -28.053 1.00 61.62 89 PRO A C 1
ATOM 678 O O . PRO A 1 89 ? 30.578 3.747 -26.987 1.00 61.62 89 PRO A O 1
ATOM 681 N N . GLU A 1 90 ? 30.229 4.793 -28.955 1.00 61.09 90 GLU A N 1
ATOM 682 C CA . GLU A 1 90 ? 31.262 5.827 -28.844 1.00 61.09 90 GLU A CA 1
ATOM 683 C C . GLU A 1 90 ? 30.827 6.990 -27.941 1.00 61.09 90 GLU A C 1
ATOM 685 O O . GLU A 1 90 ? 31.647 7.602 -27.255 1.00 61.09 90 GLU A O 1
ATOM 690 N N . VAL A 1 91 ? 29.516 7.239 -27.845 1.00 56.53 91 VAL A N 1
ATOM 691 C CA . VAL A 1 91 ? 28.917 8.208 -26.924 1.00 56.53 91 VAL A CA 1
ATOM 692 C C . VAL A 1 91 ? 28.634 7.482 -25.613 1.00 56.53 91 VAL A C 1
ATOM 694 O O . VAL A 1 91 ? 27.492 7.262 -25.210 1.00 56.53 91 VAL A O 1
ATOM 697 N N . ARG A 1 92 ? 29.699 7.089 -24.907 1.00 55.56 92 ARG A N 1
ATOM 698 C CA . ARG A 1 92 ? 29.591 6.690 -23.497 1.00 55.56 92 ARG A CA 1
ATOM 699 C C . ARG A 1 92 ? 29.163 7.911 -22.684 1.00 55.56 92 ARG A C 1
ATOM 701 O O . ARG A 1 92 ? 29.988 8.611 -22.102 1.00 55.56 92 ARG A O 1
ATOM 708 N N . ALA A 1 93 ? 27.859 8.172 -22.658 1.00 59.34 93 ALA A N 1
ATOM 709 C CA . ALA A 1 93 ? 27.253 9.193 -21.826 1.00 59.34 93 ALA A CA 1
ATOM 710 C C . ALA A 1 93 ? 27.697 8.966 -20.374 1.00 59.34 93 ALA A C 1
ATOM 712 O O . ALA A 1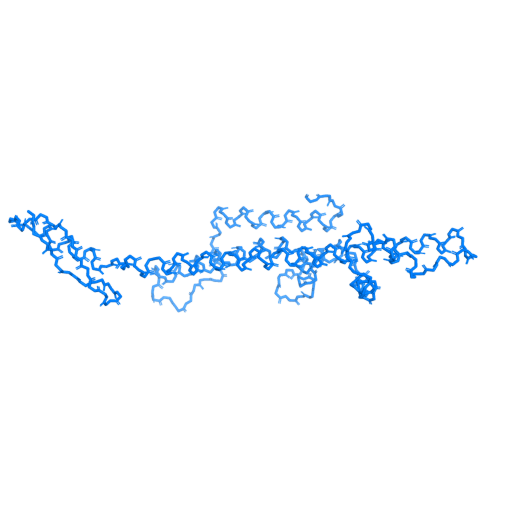 93 ? 27.528 7.884 -19.805 1.00 59.34 93 ALA A O 1
ATOM 713 N N . SER A 1 94 ? 28.328 9.982 -19.790 1.00 70.06 94 SER A N 1
ATOM 714 C CA . SER A 1 94 ? 28.785 9.948 -18.405 1.00 70.06 94 SER A CA 1
ATOM 715 C C . SER A 1 94 ? 27.587 9.677 -17.494 1.00 70.06 94 SER A C 1
ATOM 717 O O . SER A 1 94 ? 26.670 10.489 -17.385 1.00 70.06 94 SER A O 1
ATOM 719 N N . TYR A 1 95 ? 27.612 8.535 -16.808 1.00 69.94 95 TYR A N 1
ATOM 720 C CA . TYR A 1 95 ? 26.576 8.136 -15.853 1.00 69.94 95 TYR A CA 1
ATOM 721 C C . TYR A 1 95 ? 26.319 9.213 -14.782 1.00 69.94 95 TYR A C 1
ATOM 723 O O . TYR A 1 95 ? 25.194 9.417 -14.335 1.00 69.94 95 TYR A O 1
ATOM 731 N N . ARG A 1 96 ? 27.359 9.979 -14.421 1.00 71.69 96 ARG A N 1
ATOM 732 C CA . ARG A 1 96 ? 27.239 11.121 -13.504 1.00 71.69 96 ARG A CA 1
ATOM 733 C C . ARG A 1 96 ? 26.388 12.260 -14.069 1.00 71.69 96 ARG A C 1
ATOM 735 O O . ARG A 1 96 ? 25.673 12.881 -13.292 1.00 71.69 96 ARG A O 1
ATOM 742 N N . LEU A 1 97 ? 26.463 12.535 -15.374 1.00 73.00 97 LEU A N 1
ATOM 743 C CA . LEU A 1 97 ? 25.639 13.563 -16.023 1.00 73.00 97 LEU A CA 1
ATOM 744 C C . LEU A 1 97 ? 24.171 13.129 -16.092 1.00 73.00 97 LEU A C 1
ATOM 746 O O . LEU A 1 97 ? 23.291 13.935 -15.816 1.00 73.00 97 LEU A O 1
ATOM 750 N N . GLN A 1 98 ? 23.910 11.848 -16.369 1.00 81.88 98 GLN A N 1
ATOM 751 C CA . GLN A 1 98 ? 22.548 11.297 -16.376 1.00 81.88 98 GLN A CA 1
ATOM 752 C C . GLN A 1 98 ? 21.889 11.385 -14.993 1.00 81.88 98 GLN A C 1
ATOM 754 O O . GLN A 1 98 ? 20.750 11.825 -14.881 1.00 81.88 98 GLN A O 1
ATOM 759 N N . LEU A 1 99 ? 22.621 11.033 -13.930 1.00 86.25 99 LEU A N 1
ATOM 760 C CA . LEU A 1 99 ? 22.115 11.163 -12.563 1.00 86.25 99 LEU A CA 1
ATOM 761 C C . LEU A 1 99 ? 21.906 12.622 -12.135 1.00 86.25 99 LEU A C 1
ATOM 763 O O . LEU A 1 99 ? 20.986 12.892 -11.373 1.00 86.25 99 LEU A O 1
ATOM 767 N N . ALA A 1 100 ? 22.745 13.555 -12.597 1.00 87.12 100 ALA A N 1
ATOM 768 C CA . ALA A 1 100 ? 22.564 14.981 -12.317 1.00 87.12 100 ALA A CA 1
ATOM 769 C C . ALA A 1 100 ? 21.296 15.532 -12.989 1.00 87.12 100 ALA A C 1
ATOM 771 O O . ALA A 1 100 ? 20.502 16.191 -12.328 1.00 87.12 100 ALA A O 1
ATOM 772 N N . ALA A 1 101 ? 21.067 15.188 -14.259 1.00 87.38 101 ALA A N 1
ATOM 773 C CA . ALA A 1 101 ? 19.843 15.563 -14.964 1.00 87.38 101 ALA A CA 1
ATOM 774 C C . ALA A 1 101 ? 18.591 14.937 -14.321 1.00 87.38 101 ALA A C 1
ATOM 776 O O . ALA A 1 101 ? 17.562 15.590 -14.185 1.00 87.38 101 ALA A O 1
ATOM 777 N N . ALA A 1 102 ? 18.674 13.681 -13.876 1.00 88.56 102 ALA A N 1
ATOM 778 C CA . ALA A 1 102 ? 17.563 13.020 -13.197 1.00 88.56 102 ALA A CA 1
ATOM 779 C C . ALA A 1 102 ? 17.261 13.614 -11.810 1.00 88.56 102 ALA A C 1
ATOM 781 O O . ALA A 1 102 ? 16.094 13.707 -11.436 1.00 88.56 102 ALA A O 1
ATOM 782 N N . GLU A 1 103 ? 18.281 14.047 -11.062 1.00 93.69 103 GLU A N 1
ATOM 783 C CA . GLU A 1 103 ? 18.105 14.783 -9.801 1.00 93.69 103 GLU A CA 1
ATOM 784 C C . GLU A 1 103 ? 17.377 16.112 -10.031 1.00 93.69 103 GLU A C 1
ATOM 786 O O . GLU A 1 103 ? 16.446 16.425 -9.294 1.00 93.69 103 GLU A O 1
ATOM 791 N N . GLU A 1 104 ? 17.733 16.851 -11.083 1.00 93.50 104 GLU A N 1
ATOM 792 C CA . GLU A 1 104 ? 17.055 18.098 -11.455 1.00 93.50 104 GLU A CA 1
ATOM 793 C C . GLU A 1 104 ? 15.588 17.868 -11.857 1.00 93.50 104 GLU A C 1
ATOM 795 O O . GLU A 1 104 ? 14.707 18.607 -11.423 1.00 93.50 104 GLU A O 1
ATOM 800 N N . LEU A 1 105 ? 15.306 16.810 -12.625 1.00 91.00 105 LEU A N 1
ATOM 801 C CA . LEU A 1 105 ? 13.951 16.490 -13.093 1.00 91.00 105 LEU A CA 1
ATOM 802 C C . LEU A 1 105 ? 13.022 15.976 -11.987 1.00 91.00 105 LEU A C 1
ATOM 804 O O . LEU A 1 105 ? 11.829 16.271 -11.995 1.00 91.00 105 LEU A O 1
ATOM 808 N N . THR A 1 106 ? 13.542 15.160 -11.070 1.00 88.00 106 THR A N 1
ATOM 809 C CA . THR A 1 106 ? 12.719 14.432 -10.086 1.00 88.00 106 THR A CA 1
ATOM 810 C C . THR A 1 106 ? 12.786 15.025 -8.681 1.00 88.00 106 THR A C 1
ATOM 812 O O . THR A 1 106 ? 11.960 14.690 -7.834 1.00 88.00 106 THR A O 1
ATOM 815 N N . GLY A 1 107 ? 13.792 15.859 -8.394 1.00 91.88 107 GLY A N 1
ATOM 816 C CA . GLY A 1 107 ? 14.121 16.318 -7.042 1.00 91.88 107 GLY A CA 1
ATOM 817 C C . GLY A 1 107 ? 14.698 15.224 -6.131 1.00 91.88 107 GLY A C 1
ATOM 818 O O . GLY A 1 107 ? 14.949 15.472 -4.949 1.00 91.88 107 GLY A O 1
ATOM 819 N N . VAL A 1 108 ? 14.908 14.004 -6.641 1.00 90.25 108 VAL A N 1
ATOM 820 C CA . VAL A 1 108 ? 15.467 12.884 -5.878 1.00 90.25 108 VAL A CA 1
ATOM 821 C C . VAL A 1 108 ? 16.989 12.938 -5.930 1.00 90.25 108 VAL A C 1
ATOM 823 O O . VAL A 1 108 ? 17.589 13.058 -6.994 1.00 90.25 108 VAL A O 1
ATOM 826 N N . SER A 1 109 ? 17.635 12.810 -4.769 1.00 92.19 109 SER A N 1
ATOM 827 C CA . SER A 1 109 ? 19.084 12.985 -4.690 1.00 92.19 109 SER A CA 1
ATOM 828 C C . SER A 1 109 ? 19.855 11.976 -5.543 1.00 92.19 109 SER A C 1
ATOM 830 O O . SER A 1 109 ? 19.510 10.789 -5.598 1.00 92.19 109 SER A O 1
ATOM 832 N N . ARG A 1 110 ? 20.987 12.410 -6.115 1.00 89.94 110 ARG A N 1
ATOM 833 C CA . ARG A 1 110 ? 21.888 11.537 -6.899 1.00 89.94 110 ARG A CA 1
ATOM 834 C C . ARG A 1 110 ? 22.278 10.249 -6.177 1.00 89.94 110 ARG A C 1
ATOM 836 O O . ARG A 1 110 ? 22.433 9.212 -6.817 1.00 89.94 110 ARG A O 1
ATOM 843 N N . ARG A 1 111 ? 22.445 10.302 -4.850 1.00 87.81 111 ARG A N 1
ATOM 844 C CA . ARG A 1 111 ? 22.735 9.118 -4.026 1.00 87.81 111 ARG A CA 1
ATOM 845 C C . ARG A 1 111 ? 21.582 8.116 -4.076 1.00 87.81 111 ARG A C 1
ATOM 847 O O . ARG A 1 111 ? 21.822 6.953 -4.361 1.00 87.81 111 ARG A O 1
ATOM 854 N N . THR A 1 112 ? 20.354 8.582 -3.864 1.00 83.44 112 THR A N 1
ATOM 855 C CA . THR A 1 112 ? 19.147 7.742 -3.880 1.00 83.44 112 THR A CA 1
ATOM 856 C C . THR A 1 112 ? 18.934 7.107 -5.253 1.00 83.44 112 THR A C 1
ATOM 858 O O . THR A 1 112 ? 18.719 5.903 -5.342 1.00 83.44 112 THR A O 1
ATOM 861 N N . LEU A 1 113 ? 19.085 7.887 -6.329 1.00 87.31 113 LEU A N 1
ATOM 862 C CA . LEU A 1 113 ? 18.995 7.385 -7.704 1.00 87.31 113 LEU A CA 1
ATOM 863 C C . LEU A 1 113 ? 20.112 6.374 -8.016 1.00 87.31 113 LEU A C 1
ATOM 865 O O . LEU A 1 113 ? 19.870 5.316 -8.593 1.00 87.31 113 LEU A O 1
ATOM 869 N N . SER A 1 114 ? 21.346 6.651 -7.581 1.00 85.81 114 SER A N 1
ATOM 870 C CA . SER A 1 114 ? 22.454 5.706 -7.735 1.00 85.81 114 SER A CA 1
ATOM 871 C C . SER A 1 114 ? 22.227 4.408 -6.960 1.00 85.81 114 SER A C 1
ATOM 873 O O . SER A 1 114 ? 22.636 3.355 -7.441 1.00 85.81 114 SER A O 1
ATOM 875 N N . ASP A 1 115 ? 21.624 4.457 -5.777 1.00 81.38 115 ASP A N 1
ATOM 876 C CA . ASP A 1 115 ? 21.318 3.259 -4.993 1.00 81.38 115 ASP A CA 1
ATOM 877 C C . ASP A 1 115 ? 20.172 2.461 -5.639 1.00 81.38 115 ASP A C 1
ATOM 879 O O . ASP A 1 115 ? 20.265 1.234 -5.732 1.00 81.38 115 ASP A O 1
ATOM 883 N N . ALA A 1 116 ? 19.166 3.144 -6.198 1.00 80.00 116 ALA A N 1
ATOM 884 C CA . ALA A 1 116 ? 18.066 2.532 -6.948 1.00 80.00 116 ALA A CA 1
ATOM 885 C C . ALA A 1 116 ? 18.549 1.761 -8.189 1.00 80.00 116 ALA A C 1
ATOM 887 O O . ALA A 1 116 ? 18.132 0.640 -8.431 1.00 80.00 116 ALA A O 1
ATOM 888 N N . THR A 1 117 ? 19.509 2.303 -8.944 1.00 78.88 117 THR A N 1
ATOM 889 C CA . THR A 1 117 ? 20.102 1.589 -10.102 1.00 78.88 117 THR A CA 1
ATOM 890 C C . THR A 1 117 ? 21.015 0.412 -9.722 1.00 78.88 117 THR A C 1
ATOM 892 O O . THR A 1 117 ? 21.353 -0.414 -10.571 1.00 78.88 117 THR A O 1
ATOM 895 N N . ARG A 1 118 ? 21.485 0.359 -8.467 1.00 74.06 118 ARG A N 1
ATOM 896 C CA . ARG A 1 118 ? 22.368 -0.699 -7.939 1.00 74.06 118 ARG A CA 1
ATOM 897 C C . ARG A 1 118 ? 21.597 -1.847 -7.322 1.00 74.06 118 ARG A C 1
ATOM 899 O O . ARG A 1 118 ? 22.080 -2.980 -7.330 1.00 74.06 118 ARG A O 1
ATOM 906 N N . THR A 1 119 ? 20.427 -1.549 -6.772 1.00 59.84 119 THR A N 1
ATOM 907 C CA . THR A 1 119 ? 19.449 -2.567 -6.426 1.00 59.84 119 THR A CA 1
ATOM 908 C C . THR A 1 119 ? 18.964 -3.128 -7.749 1.00 59.84 119 THR A C 1
ATOM 910 O O . THR A 1 119 ? 18.096 -2.554 -8.391 1.00 59.84 119 THR A O 1
ATOM 913 N N . ARG A 1 120 ? 19.602 -4.212 -8.221 1.00 52.25 120 ARG A N 1
ATOM 914 C CA . ARG A 1 120 ? 19.086 -4.938 -9.380 1.00 52.25 120 ARG A CA 1
ATOM 915 C C . ARG A 1 120 ? 17.598 -5.168 -9.109 1.00 52.25 120 ARG A C 1
ATOM 917 O O . ARG A 1 120 ? 17.301 -5.725 -8.043 1.00 52.25 120 ARG A O 1
ATOM 924 N N . PRO A 1 121 ? 16.683 -4.779 -10.015 1.00 50.25 121 PRO A N 1
ATOM 925 C CA . PRO A 1 121 ? 15.359 -5.361 -9.960 1.00 50.25 121 PRO A CA 1
ATOM 926 C C . PRO A 1 121 ? 15.608 -6.866 -9.946 1.00 50.25 121 PRO A C 1
ATOM 928 O O . PRO A 1 121 ? 16.432 -7.367 -10.721 1.00 50.25 121 PRO A O 1
ATOM 931 N N . THR A 1 122 ? 15.012 -7.588 -8.994 1.00 50.56 122 THR A N 1
ATOM 932 C CA . THR A 1 122 ? 14.916 -9.039 -9.149 1.00 50.56 122 THR A CA 1
ATOM 933 C C . THR A 1 122 ? 14.447 -9.229 -10.589 1.00 50.56 122 THR A C 1
ATOM 935 O O . THR A 1 122 ? 13.446 -8.619 -10.953 1.00 50.56 122 THR A O 1
ATOM 938 N N . GLU A 1 123 ? 15.225 -9.933 -11.426 1.00 54.09 123 GLU A N 1
ATOM 939 C CA . GLU A 1 123 ? 15.165 -9.972 -12.913 1.00 54.09 123 GLU A CA 1
ATOM 940 C C . GLU A 1 123 ? 13.803 -10.436 -13.485 1.00 54.09 123 GLU A C 1
ATOM 942 O O . GLU A 1 123 ? 13.639 -10.718 -14.667 1.00 54.09 123 GLU A O 1
ATOM 947 N N . ARG A 1 124 ? 12.813 -10.545 -12.609 1.00 63.38 124 ARG A N 1
ATOM 948 C CA . ARG A 1 124 ? 11.450 -10.975 -12.791 1.00 63.38 124 ARG A CA 1
ATOM 949 C C . ARG A 1 124 ? 10.583 -9.767 -13.114 1.00 63.38 124 ARG A C 1
ATOM 951 O O . ARG A 1 124 ? 10.508 -8.811 -12.338 1.00 63.38 124 ARG A O 1
ATOM 958 N N . SER A 1 125 ? 9.907 -9.854 -14.250 1.00 70.94 125 SER A N 1
ATOM 959 C CA . SER A 1 125 ? 8.852 -8.929 -14.648 1.00 70.94 125 SER A CA 1
ATOM 960 C C . SER A 1 125 ? 7.730 -8.894 -13.610 1.00 70.94 125 SER A C 1
ATOM 962 O O . SER A 1 125 ? 7.489 -9.882 -12.911 1.00 70.94 125 SER A O 1
ATOM 964 N N . ASP A 1 126 ? 7.016 -7.773 -13.529 1.00 77.56 126 ASP A N 1
ATOM 965 C CA . ASP A 1 126 ? 5.854 -7.641 -12.644 1.00 77.56 126 ASP A CA 1
ATOM 966 C C . ASP A 1 126 ? 4.791 -8.701 -12.930 1.00 77.56 126 ASP A C 1
ATOM 968 O O . ASP A 1 126 ? 4.258 -9.313 -12.005 1.00 77.56 126 ASP A O 1
ATOM 972 N N . ALA A 1 127 ? 4.586 -9.013 -14.212 1.00 77.06 127 ALA A N 1
ATOM 973 C CA . ALA A 1 127 ? 3.725 -10.102 -14.647 1.00 77.06 127 ALA A CA 1
ATOM 974 C C . ALA A 1 127 ? 4.144 -11.455 -14.041 1.00 77.06 127 ALA A C 1
ATOM 976 O O . ALA A 1 127 ? 3.301 -12.197 -13.545 1.00 77.06 127 ALA A O 1
ATOM 977 N N . ALA A 1 128 ? 5.446 -11.765 -14.008 1.00 75.62 128 ALA A N 1
ATOM 978 C CA . ALA A 1 128 ? 5.957 -13.010 -13.430 1.00 75.62 128 ALA A CA 1
ATOM 979 C C . ALA A 1 128 ? 5.879 -13.049 -11.894 1.00 75.62 128 ALA A C 1
ATOM 981 O O . ALA A 1 128 ? 5.823 -14.134 -11.314 1.00 75.62 128 ALA A O 1
ATOM 982 N N . VAL A 1 129 ? 5.916 -11.894 -11.225 1.00 80.12 129 VAL A N 1
ATOM 983 C CA . VAL A 1 129 ? 5.736 -11.794 -9.767 1.00 80.12 129 VAL A CA 1
ATOM 984 C C . VAL A 1 129 ? 4.256 -11.942 -9.402 1.00 80.12 129 VAL A C 1
ATOM 986 O O . VAL A 1 129 ? 3.918 -12.721 -8.512 1.00 80.12 129 VAL A O 1
ATOM 989 N N . ALA A 1 130 ? 3.363 -11.264 -10.126 1.00 82.94 130 ALA A N 1
ATOM 990 C CA . ALA A 1 130 ? 1.921 -11.356 -9.922 1.00 82.94 130 ALA A CA 1
ATOM 991 C C . ALA A 1 130 ? 1.353 -12.733 -10.300 1.00 82.94 130 ALA A C 1
ATOM 993 O O . ALA A 1 130 ? 0.512 -13.255 -9.571 1.00 82.94 130 ALA A O 1
ATOM 994 N N . ALA A 1 131 ? 1.846 -13.361 -11.374 1.00 79.75 131 ALA A N 1
ATOM 995 C CA . ALA A 1 131 ? 1.469 -14.726 -11.740 1.00 79.75 131 ALA A CA 1
ATOM 996 C C . ALA A 1 131 ? 1.879 -15.739 -10.659 1.00 79.75 131 ALA A C 1
ATOM 998 O O . ALA A 1 131 ? 1.060 -16.554 -10.254 1.00 79.75 131 ALA A O 1
ATOM 999 N N . GLU A 1 132 ? 3.097 -15.641 -10.110 1.00 75.88 132 GLU A N 1
ATOM 1000 C CA . GLU A 1 132 ? 3.506 -16.496 -8.985 1.00 75.88 132 GLU A CA 1
ATOM 1001 C C . GLU A 1 132 ? 2.621 -16.257 -7.752 1.00 75.88 132 GLU A C 1
ATOM 1003 O O . GLU A 1 132 ? 2.198 -17.209 -7.102 1.00 75.88 132 GLU A O 1
ATOM 1008 N N . HIS A 1 133 ? 2.292 -15.003 -7.433 1.00 82.69 133 HIS A N 1
ATOM 1009 C CA . HIS A 1 133 ? 1.386 -14.723 -6.321 1.00 82.69 133 HIS A CA 1
ATOM 1010 C C . HIS A 1 133 ? -0.004 -15.348 -6.528 1.00 82.69 133 HIS A C 1
ATOM 1012 O O . HIS A 1 133 ? -0.544 -15.956 -5.605 1.00 82.69 133 HIS A O 1
ATOM 1018 N N . ARG A 1 134 ? -0.564 -15.240 -7.739 1.00 81.12 134 ARG A N 1
ATOM 1019 C CA . ARG A 1 134 ? -1.853 -15.842 -8.105 1.00 81.12 134 ARG A CA 1
ATOM 1020 C C . ARG A 1 134 ? -1.822 -17.368 -8.009 1.00 81.12 134 ARG A C 1
ATOM 1022 O O . ARG A 1 134 ? -2.764 -17.959 -7.493 1.00 81.12 134 ARG A O 1
ATOM 1029 N N . ASP A 1 135 ? -0.757 -17.990 -8.505 1.00 77.00 135 ASP A N 1
ATOM 1030 C CA . ASP A 1 135 ? -0.677 -19.444 -8.649 1.00 77.00 135 ASP A CA 1
ATOM 1031 C C . ASP A 1 135 ? -0.367 -20.151 -7.313 1.00 77.00 135 ASP A C 1
ATOM 1033 O O . ASP A 1 135 ? -0.805 -21.281 -7.102 1.00 77.00 135 ASP A O 1
ATOM 1037 N N . TYR A 1 136 ? 0.346 -19.491 -6.390 1.00 65.88 136 TYR A N 1
ATOM 1038 C CA . TYR A 1 136 ? 0.789 -20.094 -5.123 1.00 65.88 136 TYR A CA 1
ATOM 1039 C C . TYR A 1 136 ? 0.139 -19.511 -3.856 1.00 65.88 136 TYR A C 1
ATOM 1041 O O . TYR A 1 136 ? 0.271 -20.086 -2.772 1.00 65.88 136 TYR A O 1
ATOM 1049 N N . GLY A 1 137 ? -0.574 -18.390 -3.966 1.00 63.72 137 GLY A N 1
ATOM 1050 C CA . GLY A 1 137 ? -1.260 -17.756 -2.844 1.00 63.72 137 GLY A CA 1
ATOM 1051 C C . GLY A 1 137 ? -0.334 -17.160 -1.773 1.00 63.72 137 GLY A C 1
ATOM 1052 O O . GLY A 1 137 ? 0.881 -17.034 -1.926 1.00 63.72 137 GLY A O 1
ATOM 1053 N N . TYR A 1 138 ? -0.950 -16.746 -0.663 1.00 57.84 138 TYR A N 1
ATOM 1054 C CA . TYR A 1 138 ? -0.370 -15.819 0.317 1.00 57.84 138 TYR A CA 1
ATOM 1055 C C . TYR A 1 138 ? 0.787 -16.346 1.168 1.00 57.84 138 TYR A C 1
ATOM 1057 O O . TYR A 1 138 ? 1.689 -15.590 1.518 1.00 57.84 138 TYR A O 1
ATOM 1065 N N . ALA A 1 139 ? 0.718 -17.609 1.585 1.00 47.97 139 ALA A N 1
ATOM 1066 C CA . ALA A 1 139 ? 1.413 -18.048 2.797 1.00 47.97 139 ALA A CA 1
ATOM 1067 C C . ALA A 1 139 ? 2.773 -18.717 2.552 1.00 47.97 139 ALA A C 1
ATOM 1069 O O . ALA A 1 139 ? 3.481 -19.009 3.511 1.00 47.97 139 ALA A O 1
ATOM 1070 N N . MET A 1 140 ? 3.134 -19.005 1.298 1.00 43.94 140 MET A N 1
ATOM 1071 C CA . MET A 1 140 ? 4.160 -20.020 1.023 1.00 43.94 140 MET A CA 1
ATOM 1072 C C . MET A 1 140 ? 5.319 -19.543 0.133 1.00 43.94 140 MET A C 1
ATOM 1074 O O . MET A 1 140 ? 6.308 -20.265 0.023 1.00 43.94 140 MET A O 1
ATOM 1078 N N . HIS A 1 141 ? 5.259 -18.353 -0.490 1.00 55.97 141 HIS A N 1
ATOM 1079 C CA . HIS A 1 141 ? 6.233 -17.983 -1.531 1.00 55.97 141 HIS A CA 1
ATOM 1080 C C . HIS A 1 141 ? 6.666 -16.508 -1.554 1.00 55.97 141 HIS A C 1
ATOM 1082 O O . HIS A 1 141 ? 5.886 -15.593 -1.288 1.00 55.97 141 HIS A O 1
ATOM 1088 N N . ARG A 1 142 ? 7.925 -16.287 -1.978 1.00 59.16 142 ARG A N 1
ATOM 1089 C CA . ARG A 1 142 ? 8.560 -14.963 -2.166 1.00 59.16 142 ARG A CA 1
ATOM 1090 C C . ARG A 1 142 ? 7.767 -14.031 -3.089 1.00 59.16 142 ARG A C 1
ATOM 1092 O O . ARG A 1 142 ? 7.909 -12.818 -2.971 1.00 59.16 142 ARG A O 1
ATOM 1099 N N . GLY A 1 143 ? 6.937 -14.579 -3.982 1.00 59.53 143 GLY A N 1
ATOM 1100 C CA . GLY A 1 143 ? 6.094 -13.808 -4.898 1.00 59.53 143 GLY A CA 1
ATOM 1101 C C . GLY A 1 143 ? 5.142 -12.839 -4.192 1.00 59.53 143 GLY A C 1
ATOM 1102 O O . GLY A 1 143 ? 4.969 -11.723 -4.668 1.00 59.53 143 GLY A O 1
ATOM 1103 N N . GLY A 1 144 ? 4.588 -13.203 -3.027 1.00 69.81 144 GLY A N 1
ATOM 1104 C CA . GLY A 1 144 ? 3.706 -12.309 -2.264 1.00 69.81 144 GLY A CA 1
ATOM 1105 C C . GLY A 1 144 ? 4.435 -11.101 -1.670 1.00 69.81 144 GLY A C 1
ATOM 1106 O O . GLY A 1 144 ? 3.979 -9.967 -1.817 1.00 69.81 144 GLY A O 1
ATOM 1107 N N . GLU A 1 145 ? 5.603 -11.323 -1.063 1.00 73.69 145 GLU A N 1
ATOM 1108 C CA . GLU A 1 145 ? 6.428 -10.242 -0.509 1.00 73.69 145 GLU A CA 1
ATOM 1109 C C . GLU A 1 145 ? 6.956 -9.306 -1.606 1.00 73.69 145 GLU A C 1
ATOM 1111 O O . GLU A 1 145 ? 6.889 -8.082 -1.464 1.00 73.69 145 GLU A O 1
ATOM 1116 N N . ASP A 1 146 ? 7.443 -9.863 -2.721 1.00 77.38 146 ASP A N 1
ATOM 1117 C CA . ASP A 1 146 ? 7.932 -9.068 -3.851 1.00 77.38 146 ASP A CA 1
ATOM 1118 C C . ASP A 1 146 ? 6.794 -8.265 -4.503 1.00 77.38 146 ASP A C 1
ATOM 1120 O O . ASP A 1 146 ? 7.001 -7.092 -4.826 1.00 77.38 146 ASP A O 1
ATOM 1124 N N . LEU A 1 147 ? 5.592 -8.843 -4.634 1.00 82.50 147 LEU A N 1
ATOM 1125 C CA . LEU A 1 147 ? 4.416 -8.155 -5.169 1.00 82.50 147 LEU A CA 1
ATOM 1126 C C . LEU A 1 147 ? 4.027 -6.963 -4.293 1.00 82.50 147 LEU A C 1
ATOM 1128 O O . LEU A 1 147 ? 3.833 -5.864 -4.797 1.00 82.50 147 LEU A O 1
ATOM 1132 N N . HIS A 1 148 ? 3.949 -7.146 -2.976 1.00 82.06 148 HIS A N 1
ATOM 1133 C CA . HIS A 1 148 ? 3.554 -6.085 -2.042 1.00 82.06 148 HIS A CA 1
ATOM 1134 C C . HIS A 1 148 ? 4.598 -4.992 -1.888 1.00 82.06 148 HIS A C 1
ATOM 1136 O O . HIS A 1 148 ? 4.254 -3.832 -1.660 1.00 82.06 148 HIS A O 1
ATOM 1142 N N . ARG A 1 149 ? 5.877 -5.348 -2.033 1.00 79.06 149 ARG A N 1
ATOM 1143 C CA . ARG A 1 149 ? 6.963 -4.372 -2.087 1.00 79.06 149 ARG A CA 1
ATOM 1144 C C . ARG A 1 149 ? 6.846 -3.484 -3.328 1.00 79.06 149 ARG A C 1
ATOM 1146 O O . ARG A 1 149 ? 7.095 -2.287 -3.218 1.00 79.06 149 ARG A O 1
ATOM 1153 N N . ARG A 1 150 ? 6.500 -4.062 -4.486 1.00 77.88 150 ARG A N 1
ATOM 1154 C CA . ARG A 1 150 ? 6.355 -3.342 -5.766 1.00 77.88 150 ARG A CA 1
ATOM 1155 C C . ARG A 1 150 ? 5.031 -2.581 -5.868 1.00 77.88 150 ARG A C 1
ATOM 1157 O O . ARG A 1 150 ? 5.009 -1.468 -6.377 1.00 77.88 150 ARG A O 1
ATOM 1164 N N . TYR A 1 151 ? 3.960 -3.131 -5.299 1.00 80.19 151 TYR A N 1
ATOM 1165 C CA . TYR A 1 151 ? 2.608 -2.571 -5.326 1.00 80.19 151 TYR A CA 1
ATOM 1166 C C . TYR A 1 151 ? 2.056 -2.365 -3.906 1.00 80.19 151 TYR A C 1
ATOM 1168 O O . TYR A 1 151 ? 1.245 -3.153 -3.412 1.00 80.19 151 TYR A O 1
ATOM 1176 N N . PRO A 1 152 ? 2.449 -1.275 -3.225 1.00 79.88 152 PRO A N 1
ATOM 1177 C CA . PRO A 1 152 ? 2.047 -1.021 -1.843 1.00 79.88 152 PRO A CA 1
ATOM 1178 C C . PRO A 1 152 ? 0.544 -0.883 -1.609 1.00 79.88 152 PRO A C 1
ATOM 1180 O O . PRO A 1 152 ? 0.053 -1.175 -0.520 1.00 79.88 152 PRO A O 1
ATOM 1183 N N . HIS A 1 153 ? -0.200 -0.420 -2.613 1.00 78.12 153 HIS A N 1
ATOM 1184 C CA . HIS A 1 153 ? -1.654 -0.316 -2.523 1.00 78.12 153 HIS A CA 1
ATOM 1185 C C . HIS A 1 153 ? -2.306 -1.703 -2.407 1.00 78.12 153 HIS A C 1
ATOM 1187 O O . HIS A 1 153 ? -3.251 -1.857 -1.636 1.00 78.12 153 HIS A O 1
ATOM 1193 N N . LEU A 1 154 ? -1.747 -2.727 -3.067 1.00 85.81 154 LEU A N 1
ATOM 1194 C CA . LEU A 1 154 ? -2.172 -4.120 -2.907 1.00 85.81 154 LEU A CA 1
ATOM 1195 C C . LEU A 1 154 ? -1.893 -4.617 -1.487 1.00 85.81 154 LEU A C 1
ATOM 1197 O O . LEU A 1 154 ? -2.759 -5.237 -0.876 1.00 85.81 154 LEU A O 1
ATOM 1201 N N . ALA A 1 155 ? -0.732 -4.280 -0.918 1.00 82.81 155 ALA A N 1
ATOM 1202 C CA . ALA A 1 155 ? -0.436 -4.587 0.482 1.00 82.81 155 ALA A CA 1
ATOM 1203 C C . ALA A 1 155 ? -1.461 -3.940 1.437 1.00 82.81 155 ALA A C 1
ATOM 1205 O O . ALA A 1 155 ? -1.869 -4.545 2.427 1.00 82.81 155 ALA A O 1
ATOM 1206 N N . GLY A 1 156 ? -1.911 -2.720 1.124 1.00 79.44 156 GLY A N 1
ATOM 1207 C CA . GLY A 1 156 ? -2.975 -2.025 1.851 1.00 79.44 156 GLY A CA 1
ATOM 1208 C C . GLY A 1 156 ? -4.324 -2.744 1.777 1.00 79.44 156 GLY A C 1
ATOM 1209 O O . GLY A 1 156 ? -4.925 -3.007 2.817 1.00 79.44 156 GLY A O 1
ATOM 1210 N N . LEU A 1 157 ? -4.771 -3.107 0.570 1.00 83.19 157 LEU A N 1
ATOM 1211 C CA . LEU A 1 157 ? -6.012 -3.865 0.354 1.00 83.19 157 LEU A CA 1
ATOM 1212 C C . LEU A 1 157 ? -5.991 -5.211 1.085 1.00 83.19 157 LEU A C 1
ATOM 1214 O O . LEU A 1 157 ? -6.960 -5.582 1.743 1.00 83.19 157 LEU A O 1
ATOM 1218 N N . HIS A 1 158 ? -4.862 -5.912 1.027 1.00 84.12 158 HIS A N 1
ATOM 1219 C CA . HIS A 1 158 ? -4.690 -7.164 1.745 1.00 84.12 158 HIS A CA 1
ATOM 1220 C C . HIS A 1 158 ? -4.764 -6.995 3.261 1.00 84.12 158 HIS A C 1
ATOM 1222 O O . HIS A 1 158 ? -5.488 -7.728 3.929 1.00 84.12 158 HIS A O 1
ATOM 1228 N N . ASN A 1 159 ? -4.040 -6.022 3.814 1.00 82.38 159 ASN A N 1
ATOM 1229 C CA . ASN A 1 159 ? -4.078 -5.774 5.251 1.00 82.38 159 ASN A CA 1
ATOM 1230 C C . ASN A 1 159 ? -5.491 -5.399 5.712 1.00 82.38 159 ASN A C 1
ATOM 1232 O O . ASN A 1 159 ? -5.915 -5.840 6.776 1.00 82.38 159 ASN A O 1
ATOM 1236 N N . ALA A 1 160 ? -6.242 -4.641 4.908 1.00 81.62 160 ALA A N 1
ATOM 1237 C CA . ALA A 1 160 ? -7.644 -4.348 5.190 1.00 81.62 160 ALA A CA 1
ATOM 1238 C C . ALA A 1 160 ? -8.499 -5.628 5.229 1.00 81.62 160 ALA A C 1
ATOM 1240 O O . ALA A 1 160 ? -9.283 -5.803 6.160 1.00 81.62 160 ALA A O 1
ATOM 1241 N N . LEU A 1 161 ? -8.304 -6.549 4.278 1.00 84.81 161 LEU A N 1
ATOM 1242 C CA . LEU A 1 161 ? -8.991 -7.843 4.267 1.00 84.81 161 LEU A CA 1
ATOM 1243 C C . LEU A 1 161 ? -8.673 -8.672 5.525 1.00 84.81 161 LEU A C 1
ATOM 1245 O O . LEU A 1 161 ? -9.590 -9.182 6.164 1.00 84.81 161 LEU A O 1
ATOM 1249 N N . MET A 1 162 ? -7.397 -8.744 5.918 1.00 83.56 162 MET A N 1
ATOM 1250 C CA . MET A 1 162 ? -6.949 -9.451 7.127 1.00 83.56 162 MET A CA 1
ATOM 1251 C C . MET A 1 162 ? -7.531 -8.852 8.411 1.00 83.56 162 MET A C 1
ATOM 1253 O O . MET A 1 162 ? -7.926 -9.587 9.312 1.00 83.56 162 MET A O 1
ATOM 1257 N N . LEU A 1 163 ? -7.614 -7.521 8.500 1.00 84.62 163 LEU A N 1
ATOM 1258 C CA . LEU A 1 163 ? -8.215 -6.844 9.650 1.00 84.62 163 LEU A CA 1
ATOM 1259 C C . LEU A 1 163 ? -9.718 -7.123 9.750 1.00 84.62 163 LEU A C 1
ATOM 1261 O O . LEU A 1 163 ? -10.224 -7.350 10.849 1.00 84.62 163 LEU A O 1
ATOM 1265 N N . LEU A 1 164 ? -10.435 -7.128 8.623 1.00 84.62 164 LEU A N 1
ATOM 1266 C CA . LEU A 1 164 ? -11.855 -7.481 8.610 1.00 84.62 164 LEU A CA 1
ATOM 1267 C C . LEU A 1 164 ? -12.077 -8.944 8.999 1.00 84.62 164 LEU A C 1
ATOM 1269 O O . LEU A 1 164 ? -12.980 -9.220 9.789 1.00 84.62 164 LEU A O 1
ATOM 1273 N N . ASP A 1 165 ? -11.229 -9.856 8.517 1.00 85.50 165 ASP A N 1
ATOM 1274 C CA . ASP A 1 165 ? -11.254 -11.263 8.924 1.00 85.50 165 ASP A CA 1
ATOM 1275 C C . ASP A 1 165 ? -11.011 -11.413 10.433 1.00 85.50 165 ASP A C 1
ATOM 1277 O O . ASP A 1 165 ? -11.771 -12.080 11.132 1.00 85.50 165 ASP A O 1
ATOM 1281 N N . GLU A 1 166 ? -10.028 -10.700 10.990 1.00 86.75 166 GLU A N 1
ATOM 1282 C CA . GLU A 1 166 ? -9.764 -10.707 12.430 1.00 86.75 166 GLU A CA 1
ATOM 1283 C C . GLU A 1 166 ? -10.963 -10.191 13.243 1.00 86.75 166 GLU A C 1
ATOM 1285 O O . GLU A 1 166 ? -11.341 -10.795 14.253 1.00 86.75 166 GLU A O 1
ATOM 1290 N N . VAL A 1 167 ? -11.589 -9.091 12.812 1.00 87.19 167 VAL A N 1
ATOM 1291 C CA . VAL A 1 167 ? -12.791 -8.542 13.459 1.00 87.19 167 VAL A CA 1
ATOM 1292 C C . VAL A 1 167 ? -13.936 -9.550 13.415 1.00 87.19 167 VAL A C 1
ATOM 1294 O O . VAL A 1 167 ? -14.621 -9.746 14.422 1.00 87.19 167 VAL A O 1
ATOM 1297 N N . GLN A 1 168 ? -14.133 -10.210 12.277 1.00 87.25 168 GLN A N 1
ATOM 1298 C CA . GLN A 1 168 ? -15.176 -11.211 12.111 1.00 87.25 168 GLN A CA 1
ATOM 1299 C C . GLN A 1 168 ? -14.930 -12.435 12.999 1.00 87.25 168 GLN A C 1
ATOM 1301 O O . GLN A 1 168 ? -15.839 -12.872 13.703 1.00 87.25 168 GLN A O 1
ATOM 1306 N N . ARG A 1 169 ? -13.690 -12.933 13.054 1.00 88.00 169 ARG A N 1
ATOM 1307 C CA . ARG A 1 169 ? -13.296 -14.046 13.931 1.00 88.00 169 ARG A CA 1
ATOM 1308 C C . ARG A 1 169 ? -13.491 -13.705 15.406 1.00 88.00 169 ARG A C 1
ATOM 1310 O O . ARG A 1 169 ? -13.979 -14.541 16.162 1.00 88.00 169 ARG A O 1
ATOM 1317 N N . LYS A 1 170 ? -13.176 -12.472 15.819 1.00 89.50 170 LYS A N 1
ATOM 1318 C CA . LYS A 1 170 ? -13.435 -11.990 17.188 1.00 89.50 170 LYS A CA 1
ATOM 1319 C C . LYS A 1 170 ? -14.925 -11.922 17.512 1.00 89.50 170 LYS A C 1
ATOM 1321 O O . LYS A 1 170 ? -15.308 -12.329 18.604 1.00 89.50 170 LYS A O 1
ATOM 1326 N N . ARG A 1 171 ? -15.761 -11.434 16.587 1.00 89.38 171 ARG A N 1
ATOM 1327 C CA . ARG A 1 171 ? -17.225 -11.434 16.764 1.00 89.38 171 ARG A CA 1
ATOM 1328 C C . ARG A 1 171 ? -17.766 -12.851 16.898 1.00 89.38 171 ARG A C 1
ATOM 1330 O O . ARG A 1 171 ? -18.491 -13.124 17.843 1.00 89.38 171 ARG A O 1
ATOM 1337 N N . TRP A 1 172 ? -17.333 -13.753 16.021 1.00 91.31 172 TRP A N 1
ATOM 1338 C CA . TRP A 1 172 ? -17.765 -15.144 16.057 1.00 91.31 172 TRP A CA 1
ATOM 1339 C C . TRP A 1 172 ? -17.421 -15.819 17.392 1.00 91.31 172 TRP A C 1
ATOM 1341 O O . TRP A 1 172 ? -18.279 -16.461 17.985 1.00 91.31 172 TRP A O 1
ATOM 1351 N N . LEU A 1 173 ? -16.200 -15.621 17.906 1.00 91.69 173 LEU A N 1
ATOM 1352 C CA . LEU A 1 173 ? -15.788 -16.150 19.214 1.00 91.69 173 LEU A CA 1
ATOM 1353 C C . LEU A 1 173 ? -16.583 -15.554 20.382 1.00 91.69 173 LEU A C 1
ATOM 1355 O O . LEU A 1 173 ? -16.826 -16.241 21.367 1.00 91.69 173 LEU A O 1
ATOM 1359 N N . ALA A 1 174 ? -16.988 -14.286 20.288 1.00 90.44 174 ALA A N 1
ATOM 1360 C CA . ALA A 1 174 ? -17.844 -13.667 21.297 1.00 90.44 174 ALA A CA 1
ATOM 1361 C C . ALA A 1 174 ? -19.271 -14.247 21.283 1.00 90.44 174 ALA A C 1
ATOM 1363 O O . ALA A 1 174 ? -19.908 -14.320 22.330 1.00 90.44 174 ALA A O 1
ATOM 1364 N N . GLU A 1 175 ? -19.755 -14.665 20.112 1.00 92.88 175 GLU A N 1
ATOM 1365 C CA . GLU A 1 175 ? -21.056 -15.321 19.930 1.00 92.88 175 GLU A CA 1
ATOM 1366 C C . GLU A 1 175 ? -21.028 -16.821 20.287 1.00 92.88 175 GLU A C 1
ATOM 1368 O O . GLU A 1 175 ? -22.076 -17.379 20.598 1.00 92.88 175 GLU A O 1
ATOM 1373 N N . HIS A 1 176 ? -19.845 -17.451 20.286 1.00 92.94 176 HIS A N 1
ATOM 1374 C CA . HIS A 1 176 ? -19.634 -18.881 20.563 1.00 92.94 176 HIS A CA 1
ATOM 1375 C C . HIS A 1 176 ? -18.554 -19.082 21.646 1.00 92.94 176 HIS A C 1
ATOM 1377 O O . HIS A 1 176 ? -17.465 -19.590 21.355 1.00 92.94 176 HIS A O 1
ATOM 1383 N N . PRO A 1 177 ? -18.807 -18.661 22.898 1.00 91.38 177 PRO A N 1
ATOM 1384 C CA . PRO A 1 177 ? -17.805 -18.673 23.968 1.00 91.38 177 PRO A CA 1
ATOM 1385 C C . PRO A 1 177 ? -17.322 -20.080 24.359 1.00 91.38 177 PRO A C 1
ATOM 1387 O O . PRO A 1 177 ? -16.246 -20.224 24.938 1.00 91.38 177 PRO A O 1
ATOM 1390 N N . GLU A 1 178 ? -18.094 -21.123 24.056 1.00 93.31 178 GLU A N 1
ATOM 1391 C CA . GLU A 1 178 ? -17.737 -22.528 24.264 1.00 93.31 178 GLU A CA 1
ATOM 1392 C C . GLU A 1 178 ? -16.751 -23.078 23.220 1.00 93.31 178 GLU A C 1
ATOM 1394 O O . GLU A 1 178 ? -16.160 -24.142 23.423 1.00 93.31 178 GLU A O 1
ATOM 1399 N N . ALA A 1 179 ? -16.557 -22.374 22.103 1.00 87.94 179 ALA A N 1
ATOM 1400 C CA . ALA A 1 179 ? -15.650 -22.797 21.051 1.00 87.94 179 ALA A CA 1
ATOM 1401 C C . ALA A 1 179 ? -14.198 -22.410 21.377 1.00 87.94 179 ALA A C 1
ATOM 1403 O O . ALA A 1 179 ? -13.876 -21.252 21.633 1.00 87.94 179 ALA A O 1
ATOM 1404 N N . ALA A 1 180 ? -13.282 -23.378 21.284 1.00 83.06 180 ALA A N 1
ATOM 1405 C CA . ALA A 1 180 ? -11.850 -23.136 21.490 1.00 83.06 180 ALA A CA 1
ATOM 1406 C C . ALA A 1 180 ? -11.210 -22.279 20.379 1.00 83.06 180 ALA A C 1
ATOM 1408 O O . ALA A 1 180 ? -10.163 -21.664 20.584 1.00 83.06 180 ALA A O 1
ATOM 1409 N N . SER A 1 181 ? -11.815 -22.254 19.189 1.00 84.38 181 SER A N 1
ATOM 1410 C CA . SER A 1 181 ? -11.337 -21.493 18.037 1.00 84.38 181 SER A CA 1
ATOM 1411 C C . SER A 1 181 ? -12.453 -21.307 17.003 1.00 84.38 181 SER A C 1
ATOM 1413 O O . SER A 1 181 ? -13.323 -22.175 16.905 1.00 84.38 181 SER A O 1
ATOM 1415 N N . PRO A 1 182 ? -12.407 -20.243 16.181 1.00 82.38 182 PRO A N 1
ATOM 1416 C CA . PRO A 1 182 ? -13.308 -20.106 15.049 1.00 82.38 182 PRO A CA 1
ATOM 1417 C C . PRO A 1 182 ? -12.996 -21.151 13.969 1.00 82.38 182 PRO A C 1
ATOM 1419 O O . PRO A 1 182 ? -11.866 -21.652 13.913 1.00 82.38 182 PRO A O 1
ATOM 1422 N N . PRO A 1 183 ? -13.967 -21.470 13.096 1.00 83.31 183 PRO A N 1
ATOM 1423 C CA . PRO A 1 183 ? -13.738 -22.343 11.952 1.00 83.31 183 PRO A CA 1
ATOM 1424 C C . PRO A 1 183 ? -12.630 -21.794 11.043 1.00 83.31 183 PRO A C 1
ATOM 1426 O O . PRO A 1 183 ? -12.320 -20.601 11.050 1.00 83.31 183 PRO A O 1
ATOM 1429 N N . LEU A 1 184 ? -12.031 -22.689 10.249 1.00 71.62 184 LEU A N 1
ATOM 1430 C CA . LEU A 1 184 ? -10.933 -22.361 9.329 1.00 71.62 184 LEU A CA 1
ATOM 1431 C C . LEU A 1 184 ? -11.314 -21.289 8.299 1.00 71.62 184 LEU A C 1
ATOM 1433 O O . LEU A 1 184 ? -10.445 -20.537 7.868 1.00 71.62 184 LEU A O 1
ATOM 1437 N N . SER A 1 185 ? -12.594 -21.200 7.934 1.00 73.00 185 SER A N 1
ATOM 1438 C CA . SER A 1 185 ? -13.133 -20.113 7.123 1.00 73.00 185 SER A CA 1
ATOM 1439 C C . SER A 1 185 ? -14.483 -19.665 7.664 1.00 73.00 185 SER A C 1
ATOM 1441 O O . SER A 1 185 ? -15.356 -20.495 7.927 1.00 73.00 185 SER A O 1
ATOM 1443 N N . LEU A 1 186 ? -14.654 -18.353 7.781 1.00 81.88 186 LEU A N 1
ATOM 1444 C CA . LEU A 1 186 ? -15.953 -17.711 7.940 1.00 81.88 186 LEU A CA 1
ATOM 1445 C C . LEU A 1 186 ? -16.382 -17.146 6.584 1.00 81.88 186 LEU A C 1
ATOM 1447 O O . LEU A 1 186 ? -15.535 -16.751 5.780 1.00 81.88 186 LEU A O 1
ATOM 1451 N N . ASP A 1 187 ? -17.689 -17.113 6.330 1.00 85.75 187 ASP A N 1
ATOM 1452 C CA . ASP A 1 187 ? -18.214 -16.519 5.104 1.00 85.75 187 ASP A CA 1
ATOM 1453 C C . ASP A 1 187 ? -17.858 -15.038 5.047 1.00 85.75 187 ASP A C 1
ATOM 1455 O O . ASP A 1 187 ? -18.101 -14.290 5.992 1.00 85.75 187 ASP A O 1
ATOM 1459 N N . TYR A 1 188 ? -17.299 -14.598 3.927 1.00 85.06 188 TYR A N 1
ATOM 1460 C CA . TYR A 1 188 ? -16.940 -13.198 3.759 1.00 85.06 188 TYR A CA 1
ATOM 1461 C C . TYR A 1 188 ? -18.186 -12.313 3.750 1.00 85.06 188 TYR A C 1
ATOM 1463 O O . TYR A 1 188 ? -19.157 -12.567 3.035 1.00 85.06 188 TYR A O 1
ATOM 1471 N N . SER A 1 189 ? -18.121 -11.219 4.504 1.00 86.00 189 SER A N 1
ATOM 1472 C CA . SER A 1 189 ? -19.052 -10.101 4.370 1.00 86.00 189 SER A CA 1
ATOM 1473 C C . SER A 1 189 ? -18.971 -9.469 2.974 1.00 86.00 189 SER A C 1
ATOM 1475 O O . SER A 1 189 ? -17.999 -9.656 2.237 1.00 86.00 189 SER A O 1
ATOM 1477 N N . ALA A 1 190 ? -19.980 -8.670 2.616 1.00 85.38 190 ALA A N 1
ATOM 1478 C CA . ALA A 1 190 ? -19.998 -7.943 1.345 1.00 85.38 190 ALA A CA 1
ATOM 1479 C C . ALA A 1 190 ? -18.751 -7.053 1.159 1.00 85.38 190 ALA A C 1
ATOM 1481 O O . ALA A 1 190 ? -18.172 -7.030 0.074 1.00 85.38 190 ALA A O 1
ATOM 1482 N N . ASP A 1 191 ? -18.293 -6.392 2.226 1.00 83.12 191 ASP A N 1
ATOM 1483 C CA . ASP A 1 191 ? -17.105 -5.530 2.196 1.00 83.12 191 ASP A CA 1
ATOM 1484 C C . ASP A 1 191 ? -15.811 -6.338 2.001 1.00 83.12 191 ASP A C 1
ATOM 1486 O O . ASP A 1 191 ? 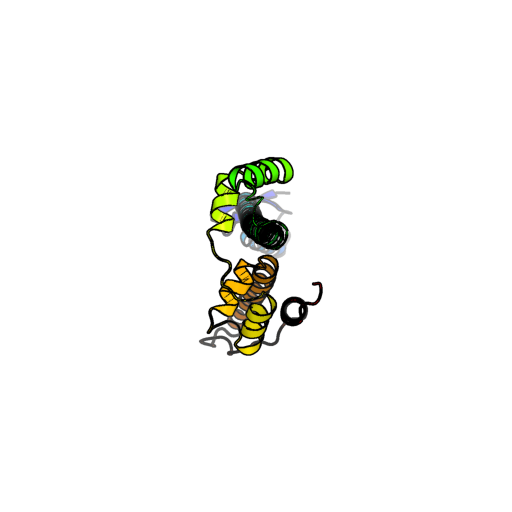-14.936 -5.938 1.232 1.00 83.12 191 ASP A O 1
ATOM 1490 N N . GLN A 1 192 ? -15.698 -7.511 2.638 1.00 86.62 192 GLN A N 1
ATOM 1491 C CA . GLN A 1 192 ? -14.564 -8.422 2.426 1.00 86.62 192 GLN A CA 1
ATOM 1492 C C . GLN A 1 192 ? -14.542 -8.958 0.994 1.00 86.62 192 GLN A C 1
ATOM 1494 O O . GLN A 1 192 ? -13.478 -9.010 0.378 1.00 86.62 192 GLN A O 1
ATOM 1499 N N . TRP A 1 193 ? -15.703 -9.306 0.435 1.00 91.38 193 TRP A N 1
ATOM 1500 C CA . TRP A 1 193 ? -15.807 -9.699 -0.968 1.00 91.38 193 TRP A CA 1
ATOM 1501 C C . TRP A 1 193 ? -15.407 -8.572 -1.915 1.00 91.38 193 TRP A C 1
ATOM 1503 O O . TRP A 1 193 ? -14.656 -8.818 -2.855 1.00 91.38 193 TRP A O 1
ATOM 1513 N N . ALA A 1 194 ? -15.847 -7.338 -1.661 1.00 86.06 194 ALA A N 1
ATOM 1514 C CA . ALA A 1 194 ? -15.463 -6.185 -2.470 1.00 86.06 194 ALA A CA 1
ATOM 1515 C C . ALA A 1 194 ? -13.941 -5.962 -2.451 1.00 86.06 194 ALA A C 1
ATOM 1517 O O . ALA A 1 194 ? -13.330 -5.816 -3.509 1.00 86.06 194 ALA A O 1
ATOM 1518 N N . LEU A 1 195 ? -13.317 -6.012 -1.269 1.00 86.56 195 LEU A N 1
ATOM 1519 C CA . LEU A 1 195 ? -11.867 -5.866 -1.120 1.00 86.56 195 LEU A CA 1
ATOM 1520 C C . LEU A 1 195 ? -11.087 -7.010 -1.766 1.00 86.56 195 LEU A C 1
ATOM 1522 O O . LEU A 1 195 ? -10.108 -6.755 -2.466 1.00 86.56 195 LEU A O 1
ATOM 1526 N N . LYS A 1 196 ? -11.516 -8.261 -1.559 1.00 89.75 196 LYS A N 1
ATOM 1527 C CA . LYS A 1 196 ? -10.881 -9.431 -2.174 1.00 89.75 196 LYS A CA 1
ATOM 1528 C C . LYS A 1 196 ? -10.973 -9.366 -3.697 1.00 89.75 196 LYS A C 1
ATOM 1530 O O . LYS A 1 196 ? -9.962 -9.550 -4.366 1.00 89.75 196 LYS A O 1
ATOM 1535 N N . ASN A 1 197 ? -12.149 -9.062 -4.238 1.00 91.88 197 ASN A N 1
ATOM 1536 C CA . ASN A 1 197 ? -12.348 -8.976 -5.682 1.00 91.88 197 ASN A CA 1
ATOM 1537 C C . ASN A 1 197 ? -11.523 -7.845 -6.297 1.00 91.88 197 ASN A C 1
ATOM 1539 O O . ASN A 1 197 ? -10.942 -8.030 -7.362 1.00 91.88 197 ASN A O 1
ATOM 1543 N N . GLU A 1 198 ? -11.435 -6.692 -5.629 1.00 92.50 198 GLU A N 1
ATOM 1544 C CA . GLU A 1 198 ? -10.603 -5.586 -6.100 1.00 92.50 198 GLU A CA 1
ATOM 1545 C C . GLU A 1 198 ? -9.114 -5.942 -6.052 1.00 92.50 198 GLU A C 1
ATOM 1547 O O . GLU A 1 198 ? -8.396 -5.713 -7.023 1.00 92.50 198 GLU A O 1
ATOM 1552 N N . TYR A 1 199 ? -8.659 -6.578 -4.970 1.00 90.50 199 TYR A N 1
ATOM 1553 C CA . TYR A 1 199 ? -7.297 -7.091 -4.865 1.00 90.50 199 TYR A CA 1
ATOM 1554 C C . TYR A 1 199 ? -6.975 -8.056 -6.017 1.00 90.50 199 TYR A C 1
ATOM 1556 O O . TYR A 1 199 ? -6.013 -7.854 -6.756 1.00 90.50 199 TYR A O 1
ATOM 1564 N N . GLU A 1 200 ? -7.812 -9.073 -6.221 1.00 91.88 200 GLU A N 1
ATOM 1565 C CA . GLU A 1 200 ? -7.620 -10.085 -7.263 1.00 91.88 200 GLU A CA 1
ATOM 1566 C C . GLU A 1 200 ? -7.704 -9.492 -8.672 1.00 91.88 200 GLU A C 1
ATOM 1568 O O . GLU A 1 200 ? -6.913 -9.863 -9.540 1.00 91.88 200 GLU A O 1
ATOM 1573 N N . ARG A 1 201 ? -8.610 -8.534 -8.912 1.00 94.25 201 ARG A N 1
ATOM 1574 C CA . ARG A 1 201 ? -8.706 -7.810 -10.187 1.00 94.25 201 ARG A CA 1
ATOM 1575 C C . ARG A 1 201 ? -7.381 -7.138 -10.529 1.00 94.25 201 ARG A C 1
ATOM 1577 O O . ARG A 1 201 ? -6.907 -7.281 -11.656 1.00 94.25 201 ARG A O 1
ATOM 1584 N N . GLN A 1 202 ? -6.791 -6.424 -9.574 1.00 90.81 202 GLN A N 1
ATOM 1585 C CA . GLN A 1 202 ? -5.547 -5.695 -9.794 1.00 90.81 202 GLN A CA 1
ATOM 1586 C C . GLN A 1 202 ? -4.347 -6.637 -9.957 1.00 90.81 202 GLN A C 1
ATOM 1588 O O . GLN A 1 202 ? -3.546 -6.446 -10.869 1.00 90.81 202 GLN A O 1
ATOM 1593 N N . VAL A 1 203 ? -4.254 -7.702 -9.150 1.00 90.38 203 VAL A N 1
ATOM 1594 C CA . VAL A 1 203 ? -3.220 -8.739 -9.323 1.00 90.38 203 VAL A CA 1
ATOM 1595 C C . VAL A 1 203 ? -3.312 -9.379 -10.708 1.00 90.38 203 VAL A C 1
ATOM 1597 O O . VAL A 1 203 ? -2.292 -9.532 -11.376 1.00 90.38 203 VAL A O 1
ATOM 1600 N N . ASN A 1 204 ? -4.520 -9.708 -11.171 1.00 90.81 204 ASN A N 1
ATOM 1601 C CA . ASN A 1 204 ? -4.723 -10.279 -12.502 1.00 90.81 204 ASN A CA 1
ATOM 1602 C C . ASN A 1 204 ? -4.375 -9.287 -13.616 1.00 90.81 204 ASN A C 1
ATOM 1604 O O . ASN A 1 204 ? -3.759 -9.680 -14.603 1.00 90.81 204 ASN A O 1
ATOM 1608 N N . ALA A 1 205 ? -4.710 -8.002 -13.454 1.00 84.06 205 ALA A N 1
ATOM 1609 C CA . ALA A 1 205 ? -4.309 -6.971 -14.406 1.00 84.06 205 ALA A CA 1
ATOM 1610 C C . ALA A 1 205 ? -2.778 -6.908 -14.537 1.00 84.06 205 ALA A C 1
ATOM 1612 O O . ALA A 1 205 ? -2.263 -6.979 -15.650 1.00 84.06 205 ALA A O 1
ATOM 1613 N N . ILE A 1 206 ? -2.049 -6.903 -13.416 1.00 85.81 206 ILE A N 1
ATOM 1614 C CA . ILE A 1 206 ? -0.578 -6.911 -13.404 1.00 85.81 206 ILE A CA 1
ATOM 1615 C C . ILE A 1 206 ? -0.022 -8.196 -14.036 1.00 85.81 206 ILE A C 1
ATOM 1617 O O . ILE A 1 206 ? 0.870 -8.130 -14.884 1.00 85.81 206 ILE A O 1
ATOM 1621 N N . ALA A 1 207 ? -0.557 -9.363 -13.660 1.00 85.44 207 ALA A N 1
ATOM 1622 C CA . ALA A 1 207 ? -0.128 -10.664 -14.180 1.00 85.44 207 ALA A CA 1
ATOM 1623 C C . ALA A 1 207 ? -0.276 -10.767 -15.707 1.00 85.44 207 ALA A C 1
ATOM 1625 O O . ALA A 1 207 ? 0.522 -11.424 -16.371 1.00 85.44 207 ALA A O 1
ATOM 1626 N N . GLU A 1 208 ? -1.282 -10.097 -16.264 1.00 87.56 208 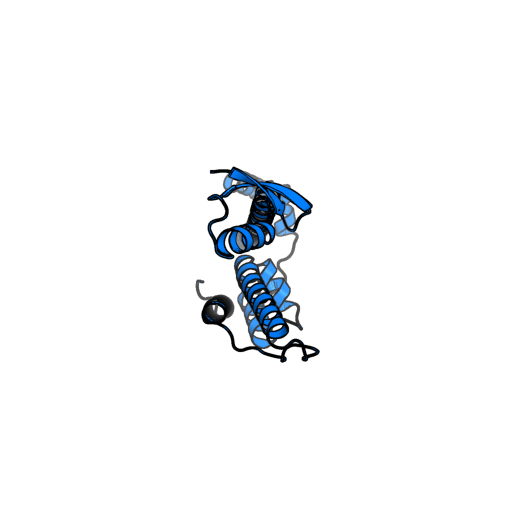GLU A N 1
ATOM 1627 C CA . GLU A 1 208 ? -1.585 -10.084 -17.695 1.00 87.56 208 GLU A CA 1
ATOM 1628 C C . GLU A 1 208 ? -0.976 -8.878 -18.432 1.00 87.56 208 GLU A C 1
ATOM 1630 O O . GLU A 1 208 ? -1.192 -8.721 -19.633 1.00 87.56 208 GLU A O 1
ATOM 1635 N N . GLY A 1 209 ? -0.224 -8.015 -17.738 1.00 73.94 209 GLY A N 1
ATOM 1636 C CA . GLY A 1 209 ? 0.357 -6.798 -18.314 1.00 73.94 209 GLY A CA 1
ATOM 1637 C C . GLY A 1 209 ? -0.683 -5.753 -18.736 1.00 73.94 209 GLY A C 1
ATOM 1638 O O . GLY A 1 209 ? -0.416 -4.933 -19.615 1.00 73.94 209 GLY A O 1
ATOM 1639 N N . ARG A 1 210 ? -1.880 -5.794 -18.144 1.00 71.06 210 ARG A N 1
ATOM 1640 C CA . ARG A 1 210 ? -2.966 -4.836 -18.369 1.00 71.06 210 ARG A CA 1
ATOM 1641 C C . ARG A 1 210 ? -2.847 -3.639 -17.414 1.00 71.06 210 ARG A C 1
ATOM 1643 O O . ARG A 1 210 ? -2.354 -3.795 -16.298 1.00 71.06 210 ARG A O 1
ATOM 1650 N N . PRO A 1 211 ? -3.326 -2.449 -17.820 1.00 66.19 211 PRO A N 1
ATOM 1651 C CA . PRO A 1 211 ? -3.443 -1.314 -16.908 1.00 66.19 211 PRO A CA 1
ATOM 1652 C C . PRO A 1 211 ? -4.392 -1.642 -15.742 1.00 66.19 211 PRO A C 1
ATOM 1654 O O . PRO A 1 211 ? -5.383 -2.356 -15.926 1.00 66.19 211 PRO A O 1
ATOM 1657 N N . ILE A 1 212 ? -4.050 -1.127 -14.557 1.00 69.81 212 ILE A N 1
ATOM 1658 C CA . ILE A 1 212 ? -4.705 -1.398 -13.265 1.00 69.81 212 ILE A CA 1
ATOM 1659 C C . ILE A 1 212 ? -5.826 -0.394 -12.989 1.00 69.81 212 ILE A C 1
ATOM 1661 O O . ILE A 1 212 ? -5.584 0.811 -13.224 1.00 69.81 212 ILE A O 1
#

Foldseek 3Di:
DDWDWAAACVRDIDTDDDDDDDPDCPRVVVRVVRNPDDDPVRVVVVVVVVVVVVVVVVVVLVVLVVLLVLLVLLVVLVVVQVVCCVPPVPCNPPSVVSLVVSCVVPVDHSVSSVVSVVPPLPPDALLRLLVCCVVPHDDDDPSNVSNCSNPVVLVVLVVVLVVVQVVVQVVVCVVVVVDPGDPPDDDDDPVSVVSVVVSNVVSVCSNVVHDD

Secondary structure (DSSP, 8-state):
-EEEEEE-TTS-EEEEEEPP--SSTHHHHHHHHHHTSPPHHHHHHHHHHHHHHHHHHHHHHHHHHHHHHHHHHHHHHHHHHHHHHHH-TT----HHHHHHHHHHHH---HHHHHHHHHS---S--HHHHHHHHHHH-SSS-HHHHHHHHH-HHHHHHHHHHHHHHHHHHHHHHHH-TT-SS--S-PPPPHHHHHHHHHHHHHHHHHHTT---

Radius of gyration: 27.97 Å; chains: 1; bounding box: 72×42×72 Å

pLDDT: mean 77.75, std 10.85, range [43.94, 94.25]

Sequence (212 aa):
MKKTVFEYACGHAGTADLPSPTMGDEHDLKTAWLAEKLCPNCRRDAETRERLRAAGERVRAADAMRRAAIAEMGEALLYHRAVFAAAAPEVRASYRLQLAAAEELTGVSRRTLSDATRTRPTERSDAAVAAEHRDYG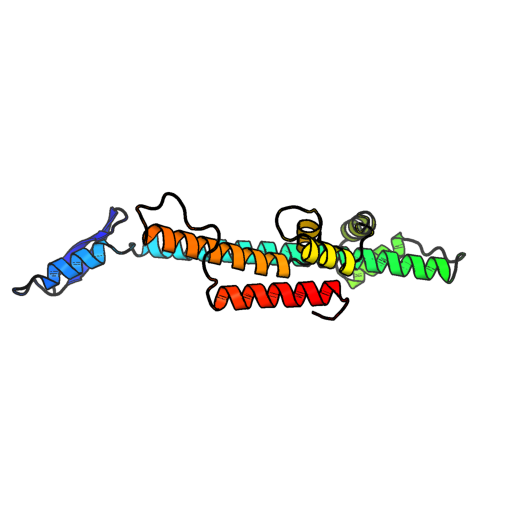YAMHRGGEDLHRRYPHLAGLHNALMLLDEVQRKRWLAEHPEAASPPLSLDYSADQWALKNEYERQVNAIAEGRPI